Protein AF-A0A7S0SW58-F1 (afdb_monomer_lite)

InterPro domains:
  IPR002121 HRDC domain [PF00570] (165-227)
  IPR002121 HRDC domain [PS50967] (156-237)
  IPR010997 HRDC-like superfamily [SSF47819] (154-231)
  IPR035901 GIY-YIG endonuclease superfamily [G3DSA:3.40.1440.10] (1-78)
  IPR035901 GIY-YIG endonuclease superfamily [SSF82771] (3-49)
  IPR044876 HRDC domain superfamily [G3DSA:1.10.150.80] (159-234)

Secondary structure (DSSP, 8-state):
--TT-EEE---S-HHHHHHHHHHT-S-HHHHHH---S--------S--TTHHHHHHHHHHHHH-GGGEEETTB--SSPP-GGGHHHHHHHHHHHHT-S-HHHHHHHHHHHHHTTSTTS------------PPPTT---------HHHHHTTTT----S---HHHHHHHHHHHHHHHTT-S-GGGT--HHHHHHHHHH---SHHHHHTSTT--HHHHHHHHHHHHHHHHHHH-EEEPTTT--EEE--TT--S-HHHHHT-

Radius of gyration: 24.77 Å; chains: 1; bounding box: 54×48×77 Å

Foldseek 3Di:
DAPLAEEFEDDPDVVVQVVCLQVLVHQPSSNVRPDDPDDDDPDDDPDCPCVSVQVQLVVCLVSNVQRYATDLRRDPDGDDLVLLQLSLLLCCQRVVDDDSPVSSVSRNCSRVVVPVVDDDDDDDDDDDDDDADPVGDDDDDDDDPVVVVVPPDDPPDVADDLLRVLVVLLVVLCSNVSHSDSCVLPNVQQSVVCNVQVDQDLVSSCPTPPNDPVSSVRRVVVSNVSSQVNQDWAAQPPPRHTDRDDVVHSHDPVRVVVD

Organism: NCBI:txid96789

Sequence (259 aa):
LKQNKWYVGKTKRFNHRMDQHVDGDGAQWTIKYGPQLACTVVGEYMDATWEETKKTLELMLDKGINNVRGAEYCQLDDYTINDVKRMSYACIHHLKRDSRVNIENILRKSILKTDDNKISDNENNQRKKTCYNAYGNSMNTNINEEYIYNNCNMPKSPNLSLDQIIRQIRDSEALKEGYSNTYLIFPNQTLDEMISKTPTTTEEFSSLFGVGSQKLSKYGPVFLKAINKHFGNQTCDYCGTKIPKNPSRPLCLDCYKSK

pLDDT: mean 76.16, std 20.47, range [26.41, 96.25]

Structure (mmCIF, N/CA/C/O backbone):
data_AF-A0A7S0SW58-F1
#
_entry.id   AF-A0A7S0SW58-F1
#
loop_
_atom_site.group_PDB
_atom_site.id
_atom_site.type_symbol
_atom_site.label_atom_id
_atom_site.label_alt_id
_atom_site.label_comp_id
_atom_site.label_asym_id
_atom_site.label_entity_id
_atom_site.label_seq_id
_atom_site.pdbx_PDB_ins_code
_atom_site.Cartn_x
_atom_site.Cartn_y
_atom_site.Cartn_z
_atom_site.occupancy
_atom_site.B_iso_or_equiv
_atom_site.auth_seq_id
_atom_site.auth_comp_id
_atom_site.auth_asym_id
_atom_site.auth_atom_id
_atom_site.pdbx_PDB_model_num
ATOM 1 N N . LEU A 1 1 ? 15.682 -4.379 -19.358 1.00 88.25 1 LEU A N 1
ATOM 2 C CA . LEU A 1 1 ? 14.771 -5.281 -20.107 1.00 88.25 1 LEU A CA 1
ATOM 3 C C . LEU A 1 1 ? 14.545 -4.671 -21.480 1.00 88.25 1 LEU A C 1
ATOM 5 O O . LEU A 1 1 ? 14.934 -3.523 -21.691 1.00 88.25 1 LEU A O 1
ATOM 9 N N . LYS A 1 2 ? 13.918 -5.397 -22.409 1.00 88.62 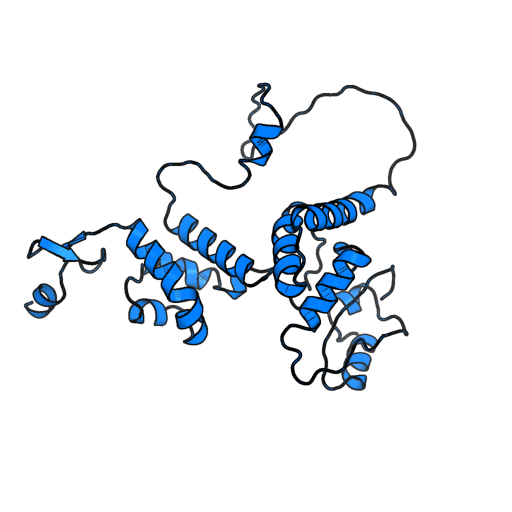2 LYS A N 1
ATOM 10 C CA . LYS A 1 2 ? 13.592 -4.824 -23.725 1.00 88.62 2 LYS A CA 1
ATOM 11 C C . LYS A 1 2 ? 12.587 -3.668 -23.574 1.00 88.62 2 LYS A C 1
ATOM 13 O O . LYS A 1 2 ? 12.009 -3.462 -22.508 1.00 88.62 2 LYS A O 1
ATOM 18 N N . GLN A 1 3 ? 12.383 -2.907 -24.651 1.00 89.19 3 GLN A N 1
ATOM 19 C CA . GLN A 1 3 ? 11.374 -1.833 -24.727 1.00 89.19 3 GLN A CA 1
ATOM 20 C C . GLN A 1 3 ? 11.540 -0.729 -23.662 1.00 89.19 3 GLN A C 1
ATOM 22 O O . GLN A 1 3 ? 10.556 -0.179 -23.172 1.00 89.19 3 GLN A O 1
ATOM 27 N N . ASN A 1 4 ? 12.786 -0.410 -23.286 1.00 90.44 4 ASN A N 1
ATOM 28 C CA . ASN A 1 4 ? 13.100 0.588 -22.255 1.00 90.44 4 ASN A CA 1
ATOM 29 C C . ASN A 1 4 ? 12.429 0.297 -20.892 1.00 90.44 4 ASN A C 1
ATOM 31 O O . ASN A 1 4 ? 12.074 1.210 -20.145 1.00 90.44 4 ASN A O 1
ATOM 35 N N . LYS A 1 5 ? 12.233 -0.988 -20.570 1.00 93.56 5 LYS A N 1
ATOM 36 C CA . LYS A 1 5 ? 11.691 -1.433 -19.284 1.00 93.56 5 LYS A CA 1
ATOM 37 C C . LYS A 1 5 ? 12.805 -1.852 -18.329 1.00 93.56 5 LYS A C 1
ATOM 39 O O . LYS A 1 5 ? 13.844 -2.385 -18.726 1.00 93.56 5 LYS A O 1
ATOM 44 N N . TRP A 1 6 ? 12.557 -1.662 -17.043 1.00 94.69 6 TRP A N 1
ATOM 45 C CA . TRP A 1 6 ? 13.514 -1.874 -15.968 1.00 94.69 6 TRP A CA 1
ATOM 46 C C . TRP A 1 6 ? 12.894 -2.729 -14.868 1.00 94.69 6 TRP A C 1
ATOM 48 O O . TRP A 1 6 ? 11.689 -2.666 -14.613 1.00 94.69 6 TRP A O 1
ATOM 58 N N . TYR A 1 7 ? 13.730 -3.536 -14.224 1.00 92.88 7 TYR A N 1
ATOM 59 C CA . TYR A 1 7 ? 13.353 -4.343 -13.073 1.00 92.88 7 TYR A CA 1
ATOM 60 C C . TYR A 1 7 ? 14.414 -4.199 -11.989 1.00 92.88 7 TYR A C 1
ATOM 62 O O . TYR A 1 7 ? 15.607 -4.255 -12.288 1.00 92.88 7 TYR A O 1
ATOM 70 N N . VAL A 1 8 ? 13.968 -4.012 -10.753 1.00 92.38 8 VAL A N 1
ATOM 71 C CA . VAL A 1 8 ? 14.817 -3.968 -9.564 1.00 92.38 8 VAL A CA 1
ATOM 72 C C . VAL A 1 8 ? 14.508 -5.201 -8.725 1.00 92.38 8 VAL A C 1
ATOM 74 O O . VAL A 1 8 ? 13.344 -5.516 -8.485 1.00 92.38 8 VAL A O 1
ATOM 77 N N . GLY A 1 9 ? 15.558 -5.904 -8.311 1.00 89.81 9 GLY A N 1
ATOM 78 C CA . GLY A 1 9 ? 15.463 -7.095 -7.480 1.00 89.81 9 GLY A CA 1
ATOM 79 C C . GLY A 1 9 ? 16.639 -7.183 -6.517 1.00 89.81 9 GLY A C 1
ATOM 80 O O . GLY A 1 9 ? 17.739 -6.733 -6.840 1.00 89.81 9 GLY A O 1
ATOM 81 N N . LYS A 1 10 ? 16.422 -7.795 -5.351 1.00 89.19 10 LYS A N 1
ATOM 82 C CA . LYS A 1 10 ? 17.495 -8.173 -4.418 1.00 89.19 10 LYS A CA 1
ATOM 83 C C . LYS A 1 10 ? 17.697 -9.685 -4.397 1.00 89.19 10 LYS A C 1
ATOM 85 O O . LYS A 1 10 ? 16.739 -10.451 -4.464 1.00 89.19 10 LYS A O 1
ATOM 90 N N . THR A 1 11 ? 18.944 -10.133 -4.282 1.00 86.62 11 THR A N 1
ATOM 91 C CA . THR A 1 11 ? 19.275 -11.561 -4.184 1.00 86.62 11 THR A CA 1
ATOM 92 C C . THR A 1 11 ? 20.568 -11.773 -3.404 1.00 86.62 11 THR A C 1
ATOM 94 O O . THR A 1 11 ? 21.476 -10.953 -3.470 1.00 86.62 11 THR A O 1
ATOM 97 N N . LYS A 1 12 ? 20.659 -12.901 -2.689 1.00 87.38 12 LYS A N 1
ATOM 98 C CA . LYS A 1 12 ? 21.913 -13.397 -2.089 1.00 87.38 12 LYS A CA 1
ATOM 99 C C . LYS A 1 12 ? 22.709 -14.293 -3.045 1.00 87.38 12 LYS A C 1
ATOM 101 O O . LYS A 1 12 ? 23.873 -14.573 -2.799 1.00 87.38 12 LYS A O 1
ATOM 106 N N . ARG A 1 13 ? 22.064 -14.794 -4.104 1.00 85.69 13 ARG A N 1
ATOM 107 C CA . ARG A 1 13 ? 22.643 -15.697 -5.109 1.00 85.69 13 ARG A CA 1
ATOM 108 C C . ARG A 1 13 ? 22.439 -15.073 -6.481 1.00 85.69 13 ARG A C 1
ATOM 110 O O . ARG A 1 13 ? 21.397 -15.270 -7.104 1.00 85.69 13 ARG A O 1
ATOM 117 N N . PHE A 1 14 ? 23.406 -14.263 -6.902 1.00 86.50 14 PHE A N 1
ATOM 118 C CA . PHE A 1 14 ? 23.299 -13.461 -8.118 1.00 86.50 14 PHE A CA 1
ATOM 119 C C . PHE A 1 14 ? 23.139 -14.322 -9.376 1.00 86.50 14 PHE A C 1
ATOM 121 O O . PHE A 1 14 ? 22.130 -14.181 -10.060 1.00 86.50 14 PHE A O 1
ATOM 128 N N . ASN A 1 15 ? 24.057 -15.267 -9.612 1.00 87.38 15 ASN A N 1
ATOM 129 C CA . ASN A 1 15 ? 24.050 -16.117 -10.812 1.00 87.38 15 ASN A CA 1
ATOM 130 C C . ASN A 1 15 ? 22.744 -16.905 -10.943 1.00 87.38 15 ASN A C 1
ATOM 132 O O . ASN A 1 15 ? 22.020 -16.717 -11.907 1.00 87.38 15 ASN A O 1
ATOM 136 N N . HIS A 1 16 ? 22.358 -17.644 -9.897 1.00 84.38 16 HIS A N 1
ATOM 137 C CA . HIS A 1 16 ? 21.099 -18.397 -9.882 1.00 84.38 16 HIS A CA 1
ATOM 138 C C . HIS A 1 16 ? 19.869 -17.513 -10.140 1.00 84.38 16 HIS A C 1
ATOM 140 O O . HIS A 1 16 ? 18.915 -17.930 -10.786 1.00 84.38 16 HIS A O 1
ATOM 146 N N . ARG A 1 17 ? 19.850 -16.280 -9.615 1.00 84.94 17 ARG A N 1
ATOM 147 C CA . ARG A 1 17 ? 18.745 -15.354 -9.888 1.00 84.94 17 ARG A CA 1
ATOM 148 C C . ARG A 1 17 ? 18.750 -14.889 -11.342 1.00 84.94 17 ARG A C 1
ATOM 150 O O . ARG A 1 17 ? 17.679 -14.672 -11.898 1.00 84.94 17 ARG A O 1
ATOM 157 N N . MET A 1 18 ? 19.926 -14.711 -11.936 1.00 86.38 18 MET A N 1
ATOM 158 C CA . MET A 1 18 ? 20.046 -14.346 -13.340 1.00 86.38 18 MET A CA 1
ATOM 159 C C . MET A 1 18 ? 19.598 -15.492 -14.250 1.00 86.38 18 MET A C 1
ATOM 161 O O . MET A 1 18 ? 18.818 -15.236 -15.162 1.00 86.38 18 MET A O 1
ATOM 165 N N . ASP A 1 19 ? 19.976 -16.733 -13.928 1.00 85.31 19 ASP A N 1
ATOM 166 C CA . ASP A 1 19 ? 19.540 -17.942 -14.640 1.00 85.31 19 ASP A CA 1
ATOM 167 C C . ASP A 1 19 ? 18.008 -18.039 -14.652 1.00 85.31 19 ASP A C 1
ATOM 169 O O . ASP A 1 19 ? 17.410 -18.106 -15.718 1.00 85.31 19 ASP A O 1
ATOM 173 N N . GLN A 1 20 ? 17.341 -17.842 -13.504 1.00 82.62 20 GLN A N 1
ATOM 174 C CA . GLN A 1 20 ? 15.868 -17.781 -13.442 1.00 82.62 20 GLN A CA 1
ATOM 175 C C . GLN A 1 20 ? 15.256 -16.755 -14.409 1.00 82.62 20 GLN A C 1
ATOM 177 O O . GLN A 1 20 ? 14.210 -16.998 -15.007 1.00 82.62 20 GLN A O 1
ATOM 182 N N . HIS A 1 21 ? 15.870 -15.577 -14.552 1.00 84.88 21 HIS A N 1
ATOM 183 C CA . HIS A 1 21 ? 15.371 -14.559 -15.476 1.00 84.88 21 HIS A CA 1
ATOM 184 C C . HIS A 1 21 ? 15.597 -14.938 -16.946 1.00 84.88 21 HIS A C 1
ATOM 186 O O . HIS A 1 21 ? 14.791 -14.535 -17.786 1.00 84.88 21 HIS A O 1
ATOM 192 N N . VAL A 1 22 ? 16.661 -15.687 -17.250 1.00 84.50 22 VAL A N 1
ATOM 193 C CA . VAL A 1 22 ? 16.981 -16.202 -18.592 1.00 84.50 22 VAL A CA 1
ATOM 194 C C . VAL A 1 22 ? 16.070 -17.370 -18.967 1.00 84.50 22 VAL A C 1
ATOM 196 O O . VAL A 1 22 ? 15.527 -17.370 -20.071 1.00 84.50 22 VAL A O 1
ATOM 199 N N . ASP A 1 23 ? 15.837 -18.291 -18.035 1.00 84.19 23 ASP A N 1
ATOM 200 C CA . ASP A 1 23 ? 15.065 -19.523 -18.236 1.00 84.19 23 ASP A CA 1
ATOM 201 C C . ASP A 1 23 ? 13.546 -19.284 -18.291 1.00 84.19 23 ASP A C 1
ATOM 203 O O . ASP A 1 23 ? 12.783 -20.170 -18.666 1.00 84.19 23 ASP A O 1
ATOM 207 N N . GLY A 1 24 ? 13.089 -18.071 -17.959 1.00 81.81 24 GLY A N 1
ATOM 208 C CA . GLY A 1 24 ? 11.671 -17.704 -17.983 1.00 81.81 24 GLY A CA 1
ATOM 209 C C . GLY A 1 24 ? 10.928 -17.934 -16.663 1.00 81.81 24 GLY A C 1
ATOM 210 O O . GLY A 1 24 ? 9.731 -17.672 -16.601 1.00 81.81 24 GLY A O 1
ATOM 211 N N . ASP A 1 25 ? 11.636 -18.301 -15.594 1.00 78.62 25 ASP A N 1
ATOM 212 C CA . ASP A 1 25 ? 11.107 -18.499 -14.232 1.00 78.62 25 ASP A CA 1
ATOM 213 C C . ASP A 1 25 ? 11.305 -17.265 -13.324 1.00 78.62 25 ASP A C 1
ATOM 215 O O . ASP A 1 25 ? 11.250 -17.317 -12.090 1.00 78.62 25 ASP A O 1
ATOM 219 N N . GLY A 1 26 ? 11.583 -16.118 -13.941 1.00 84.19 26 GLY A N 1
ATOM 220 C CA . GLY A 1 26 ? 11.823 -14.850 -13.268 1.00 84.19 26 GLY A CA 1
ATOM 221 C C . GLY A 1 26 ? 10.553 -14.157 -12.763 1.00 84.19 26 GLY A C 1
ATOM 222 O O . GLY A 1 26 ? 9.444 -14.685 -12.740 1.00 84.19 26 GLY A O 1
ATOM 223 N N . ALA A 1 27 ? 10.696 -12.888 -12.374 1.00 86.06 27 ALA A N 1
ATOM 224 C CA . ALA A 1 27 ? 9.533 -12.055 -12.076 1.00 86.06 27 ALA A CA 1
ATOM 225 C C . ALA A 1 27 ? 8.665 -11.868 -13.333 1.00 86.06 27 ALA A C 1
ATOM 227 O O . ALA A 1 27 ? 9.195 -11.680 -14.430 1.00 86.06 27 ALA A O 1
ATOM 228 N N . GLN A 1 28 ? 7.342 -11.807 -13.173 1.00 88.19 28 GLN A N 1
ATOM 229 C CA . GLN A 1 28 ? 6.395 -11.666 -14.291 1.00 88.19 28 GLN A CA 1
ATOM 230 C C . GLN A 1 28 ? 6.729 -10.484 -15.221 1.00 88.19 28 GLN A C 1
ATOM 232 O O . GLN A 1 28 ? 6.641 -10.598 -16.439 1.00 88.19 28 GLN A O 1
ATOM 237 N N . TRP A 1 29 ? 7.214 -9.368 -14.665 1.00 91.62 29 TRP A N 1
ATOM 238 C CA . TRP A 1 29 ? 7.679 -8.218 -15.451 1.00 91.62 29 TRP A CA 1
ATOM 239 C C . TRP A 1 29 ? 8.891 -8.540 -16.341 1.0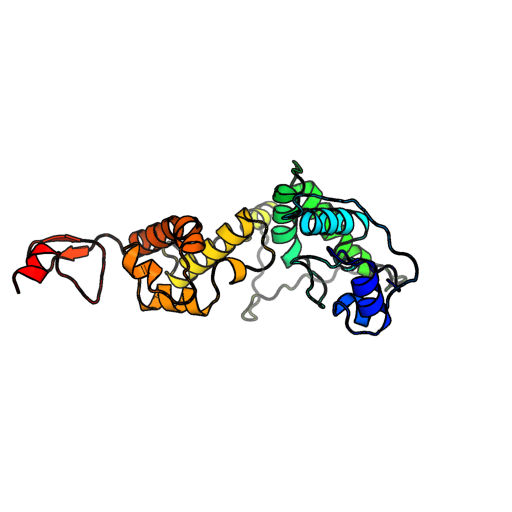0 91.62 29 TRP A C 1
ATOM 241 O O . TRP A 1 29 ? 8.962 -8.104 -17.488 1.00 91.62 29 TRP A O 1
ATOM 251 N N . THR A 1 30 ? 9.838 -9.331 -15.828 1.00 88.38 30 THR A N 1
ATOM 252 C CA . THR A 1 30 ? 11.020 -9.770 -16.586 1.00 88.38 30 THR A CA 1
ATOM 253 C C . THR A 1 30 ? 10.675 -10.792 -17.659 1.00 88.38 30 THR A C 1
ATOM 255 O O . THR A 1 30 ? 11.259 -10.731 -18.734 1.00 88.38 30 THR A O 1
ATOM 258 N N . ILE A 1 31 ? 9.681 -11.650 -17.412 1.00 87.69 31 ILE A N 1
ATOM 259 C CA . ILE A 1 31 ? 9.140 -12.580 -18.410 1.00 87.69 31 ILE A CA 1
ATOM 260 C C . ILE A 1 31 ? 8.463 -11.785 -19.536 1.00 87.69 31 ILE A C 1
ATOM 262 O O . ILE A 1 31 ? 8.794 -11.963 -20.705 1.00 87.69 31 ILE A O 1
ATOM 266 N N . LYS A 1 32 ? 7.586 -10.831 -19.185 1.00 89.94 32 LYS A N 1
ATOM 267 C CA . LYS A 1 32 ? 6.825 -10.009 -20.144 1.00 89.94 32 LYS A CA 1
ATOM 268 C C . LYS A 1 32 ? 7.716 -9.228 -21.114 1.00 89.94 32 LYS A C 1
ATOM 270 O O . LYS A 1 32 ? 7.422 -9.186 -22.305 1.00 89.94 32 LYS A O 1
ATOM 275 N N . TYR A 1 33 ? 8.779 -8.592 -20.621 1.00 90.19 33 TYR A N 1
ATOM 276 C CA . TYR A 1 33 ? 9.639 -7.731 -21.450 1.00 90.19 33 TYR A CA 1
ATOM 277 C C . TYR A 1 33 ? 10.984 -8.361 -21.825 1.00 90.19 33 TYR A C 1
ATOM 279 O O . TYR A 1 33 ? 11.759 -7.745 -22.553 1.00 90.19 33 TYR A O 1
ATOM 287 N N . GLY A 1 34 ? 11.258 -9.581 -21.364 1.00 85.06 34 GLY A N 1
ATOM 288 C CA . GLY A 1 34 ? 12.489 -10.326 -21.607 1.00 85.06 34 GLY A CA 1
ATOM 289 C C . GLY A 1 34 ? 13.737 -9.720 -20.939 1.00 85.06 34 GLY A C 1
ATOM 290 O O . GLY A 1 34 ? 13.922 -8.492 -20.931 1.00 85.06 34 GLY A O 1
ATOM 291 N N . PRO A 1 35 ? 14.652 -10.554 -20.410 1.00 80.56 35 PRO A N 1
ATOM 292 C CA . PRO A 1 35 ? 15.942 -10.072 -19.938 1.00 80.56 35 PRO A CA 1
ATOM 293 C C . PRO A 1 35 ? 16.736 -9.461 -21.100 1.00 80.56 35 PRO A C 1
ATOM 295 O O . PRO A 1 35 ? 16.656 -9.896 -22.250 1.00 80.56 35 PRO A O 1
ATOM 298 N N . GLN A 1 36 ? 17.503 -8.418 -20.795 1.00 77.00 36 GLN A N 1
ATOM 299 C CA . GLN A 1 36 ? 18.556 -7.918 -21.673 1.00 77.00 36 GLN A CA 1
ATOM 300 C C . GLN A 1 36 ? 19.879 -8.293 -21.009 1.00 77.00 36 GLN A C 1
ATOM 302 O O . GLN A 1 36 ? 19.972 -8.210 -19.788 1.00 77.00 36 GLN A O 1
ATOM 307 N N . LEU A 1 37 ? 20.882 -8.690 -21.797 1.00 60.47 37 LEU A N 1
ATOM 308 C CA . LEU A 1 37 ? 22.174 -9.217 -21.322 1.00 60.47 37 LEU A CA 1
ATOM 309 C C . LEU A 1 37 ? 22.935 -8.290 -20.349 1.00 60.47 37 LEU A C 1
ATOM 311 O O . LEU A 1 37 ? 23.883 -8.725 -19.706 1.00 60.47 37 LEU A O 1
ATOM 315 N N . ALA A 1 38 ? 22.524 -7.026 -20.216 1.00 68.25 38 ALA A N 1
ATOM 316 C CA . ALA A 1 38 ? 23.092 -6.076 -19.272 1.00 68.25 38 ALA A CA 1
ATOM 317 C C . ALA A 1 38 ? 22.248 -5.990 -17.989 1.00 68.25 38 ALA A C 1
ATOM 319 O O . ALA A 1 38 ? 21.096 -5.547 -18.006 1.00 68.25 38 ALA A O 1
ATOM 320 N N . CYS A 1 39 ? 22.863 -6.357 -16.868 1.00 77.38 39 CYS A N 1
ATOM 321 C CA . CYS A 1 39 ? 22.387 -6.080 -15.519 1.00 77.38 39 CYS A CA 1
ATOM 322 C C . CYS A 1 39 ? 23.459 -5.279 -14.767 1.00 77.38 39 CYS A C 1
ATOM 324 O O . CYS A 1 39 ? 24.654 -5.436 -15.013 1.00 77.38 39 CYS A O 1
ATOM 326 N N . THR A 1 40 ? 23.038 -4.395 -13.866 1.00 82.31 40 THR A N 1
ATOM 327 C CA . THR A 1 40 ? 23.951 -3.567 -13.070 1.00 82.31 40 THR A CA 1
ATOM 328 C C . THR A 1 40 ? 23.766 -3.912 -11.604 1.00 82.31 40 THR A C 1
ATOM 330 O O . THR A 1 40 ? 22.657 -3.808 -11.080 1.00 82.31 40 THR A O 1
ATOM 333 N N . VAL A 1 41 ? 24.848 -4.314 -10.937 1.00 83.56 41 VAL A N 1
ATOM 334 C CA . VAL A 1 41 ? 24.864 -4.446 -9.478 1.00 83.56 41 VAL A CA 1
ATOM 335 C C . VAL A 1 41 ? 24.960 -3.040 -8.895 1.00 83.56 41 VAL A C 1
ATOM 337 O O . VAL A 1 41 ? 25.940 -2.335 -9.115 1.00 83.56 41 VAL A O 1
ATOM 340 N N . VAL A 1 42 ? 23.902 -2.611 -8.206 1.00 81.75 42 VAL A N 1
ATOM 341 C CA . VAL A 1 42 ? 23.770 -1.233 -7.697 1.00 81.75 42 VAL A CA 1
ATOM 342 C C . VAL A 1 42 ? 24.419 -1.061 -6.314 1.00 81.75 42 VAL A C 1
ATOM 344 O O . VAL A 1 42 ? 24.727 0.061 -5.920 1.00 81.75 42 VAL A O 1
ATOM 347 N N . GLY A 1 43 ? 24.660 -2.156 -5.586 1.00 80.88 43 GLY A N 1
ATOM 348 C CA . GLY A 1 43 ? 25.360 -2.152 -4.303 1.00 80.88 43 GLY A CA 1
ATOM 349 C C . GLY A 1 43 ? 25.267 -3.492 -3.573 1.00 80.88 43 GLY A C 1
ATOM 350 O O . GLY A 1 43 ? 24.418 -4.327 -3.895 1.00 80.88 43 GLY A O 1
ATOM 351 N N . GLU A 1 44 ? 26.129 -3.671 -2.575 1.00 82.50 44 GLU A N 1
ATOM 352 C CA . GLU A 1 44 ? 26.085 -4.776 -1.616 1.00 82.50 44 GLU A CA 1
ATOM 353 C C . GLU A 1 44 ? 25.756 -4.222 -0.231 1.00 82.50 44 GLU A C 1
ATOM 355 O O . GLU A 1 44 ? 26.314 -3.211 0.196 1.00 82.50 44 GLU A O 1
ATOM 360 N N . TYR A 1 45 ? 24.826 -4.870 0.465 1.00 80.56 45 TYR A N 1
ATOM 361 C CA . TYR A 1 45 ? 24.260 -4.352 1.705 1.00 80.56 45 TYR A CA 1
ATOM 362 C C . TYR A 1 45 ? 24.192 -5.459 2.753 1.00 80.56 45 TYR A C 1
ATOM 364 O O . TYR A 1 45 ? 23.674 -6.543 2.480 1.00 80.56 45 TYR A O 1
ATOM 372 N N . MET A 1 46 ? 24.675 -5.172 3.965 1.00 74.00 46 MET A N 1
ATOM 373 C CA . MET A 1 46 ? 24.519 -6.078 5.109 1.00 74.00 46 MET A CA 1
ATOM 374 C C . MET A 1 46 ? 23.068 -6.102 5.614 1.00 74.00 46 MET A C 1
ATOM 376 O O . MET A 1 46 ? 22.543 -7.174 5.910 1.00 74.00 46 MET A O 1
ATOM 380 N N . ASP A 1 47 ? 22.408 -4.938 5.644 1.00 76.00 47 ASP A N 1
ATOM 381 C CA . ASP A 1 47 ? 20.966 -4.786 5.855 1.00 76.00 47 ASP A CA 1
ATOM 382 C C . ASP A 1 47 ? 20.344 -4.127 4.618 1.00 76.00 47 ASP A C 1
ATOM 384 O O . ASP A 1 47 ? 20.621 -2.973 4.298 1.00 76.00 47 ASP A O 1
ATOM 388 N N . ALA A 1 48 ? 19.517 -4.891 3.905 1.00 75.94 48 ALA A N 1
ATOM 389 C CA . ALA A 1 48 ? 18.871 -4.485 2.661 1.00 75.94 48 ALA A CA 1
ATOM 390 C C . ALA A 1 48 ? 17.347 -4.355 2.817 1.00 75.94 48 ALA A C 1
ATOM 392 O O . ALA A 1 48 ? 16.614 -4.547 1.839 1.00 75.94 48 ALA A O 1
ATOM 393 N N . THR A 1 49 ? 16.851 -4.105 4.039 1.00 73.25 49 THR A N 1
ATOM 394 C CA . THR A 1 49 ? 15.408 -4.144 4.337 1.00 73.25 49 THR A CA 1
ATOM 395 C C . THR A 1 49 ? 14.606 -3.269 3.367 1.00 73.25 49 THR A C 1
ATOM 397 O O . THR A 1 49 ? 13.652 -3.765 2.768 1.00 73.25 49 THR A O 1
ATOM 400 N N . TRP A 1 50 ? 15.058 -2.033 3.116 1.00 78.75 50 TRP A N 1
ATOM 401 C CA . TRP A 1 50 ? 14.375 -1.062 2.245 1.00 78.75 50 TRP A CA 1
ATOM 402 C C . TRP A 1 50 ? 15.150 -0.661 0.986 1.00 78.75 50 TRP A C 1
ATOM 404 O O . TRP A 1 50 ? 14.672 0.168 0.213 1.00 78.75 50 TRP A O 1
ATOM 414 N N . GLU A 1 51 ? 16.332 -1.229 0.752 1.00 86.88 51 GLU A N 1
ATOM 415 C CA . GLU A 1 51 ? 17.200 -0.795 -0.352 1.00 86.88 51 GLU A CA 1
ATOM 416 C C . GLU A 1 51 ? 16.586 -1.096 -1.725 1.00 86.88 51 GLU A C 1
ATOM 418 O O . GLU A 1 51 ? 16.628 -0.259 -2.624 1.00 86.88 51 GLU A O 1
ATOM 423 N N . GLU A 1 52 ? 15.917 -2.241 -1.877 1.00 88.56 52 GLU A N 1
ATOM 424 C CA . GLU A 1 52 ? 15.203 -2.582 -3.115 1.00 88.56 52 GLU A CA 1
ATOM 425 C C . GLU A 1 52 ? 14.051 -1.604 -3.401 1.00 88.56 52 GLU A C 1
ATOM 427 O O . GLU A 1 52 ? 13.927 -1.099 -4.519 1.00 88.56 52 GLU A O 1
ATOM 432 N N . THR A 1 53 ? 13.247 -1.280 -2.382 1.00 87.62 53 THR A N 1
ATOM 433 C CA . THR A 1 53 ? 12.162 -0.287 -2.445 1.00 87.62 53 THR A CA 1
ATOM 434 C C . THR A 1 53 ? 12.708 1.086 -2.836 1.00 87.62 53 THR A C 1
ATOM 436 O O . THR A 1 53 ? 12.232 1.698 -3.793 1.00 87.62 53 THR A O 1
ATOM 439 N N . LYS A 1 54 ? 13.770 1.545 -2.162 1.00 90.88 54 LYS A N 1
ATOM 440 C CA . LYS A 1 54 ? 14.431 2.827 -2.432 1.00 90.88 54 LYS A CA 1
ATOM 441 C C . LYS A 1 54 ? 14.923 2.910 -3.878 1.00 90.88 54 LYS A C 1
ATOM 443 O O . LYS A 1 54 ? 14.601 3.866 -4.581 1.00 90.88 54 LYS A O 1
ATOM 448 N N . LYS A 1 55 ? 15.641 1.887 -4.352 1.00 92.94 55 LYS A N 1
ATOM 449 C CA . LYS A 1 55 ? 16.149 1.831 -5.731 1.00 92.94 55 LYS A CA 1
ATOM 450 C C . LYS A 1 55 ? 15.046 1.749 -6.773 1.00 92.94 55 LYS A C 1
ATOM 452 O O . LYS A 1 55 ? 15.161 2.378 -7.822 1.00 92.94 55 LYS A O 1
ATOM 457 N N . THR A 1 56 ? 13.959 1.047 -6.471 1.00 93.06 56 THR A N 1
ATOM 458 C CA . THR A 1 56 ? 12.782 1.007 -7.346 1.00 93.06 56 THR A CA 1
ATOM 459 C C . THR A 1 56 ? 12.180 2.401 -7.511 1.00 93.06 56 THR A C 1
ATOM 461 O O . THR A 1 56 ? 11.975 2.846 -8.639 1.00 93.06 56 THR A O 1
ATOM 464 N N . LEU A 1 57 ? 11.961 3.122 -6.408 1.00 93.06 57 LEU A N 1
ATOM 465 C CA . LEU A 1 57 ? 11.385 4.469 -6.425 1.00 93.06 57 LEU A CA 1
ATOM 466 C C . LEU A 1 57 ? 12.313 5.498 -7.091 1.00 93.06 57 LEU A C 1
ATOM 468 O O . LEU A 1 57 ? 11.847 6.305 -7.894 1.00 93.06 57 LEU A O 1
ATOM 472 N N . GLU A 1 58 ? 13.623 5.454 -6.819 1.00 94.06 58 GLU A N 1
ATOM 473 C CA . GLU A 1 58 ? 14.620 6.294 -7.505 1.00 94.06 58 GLU A CA 1
ATOM 474 C C . GLU A 1 58 ? 14.549 6.100 -9.023 1.00 94.06 58 GLU A C 1
ATOM 476 O O . GLU A 1 58 ? 14.455 7.072 -9.776 1.00 94.06 58 GLU A O 1
ATOM 481 N N . LEU A 1 59 ? 14.526 4.842 -9.470 1.00 94.69 59 LEU A N 1
ATOM 482 C CA . LEU A 1 59 ? 14.496 4.514 -10.887 1.00 94.69 59 LEU A CA 1
ATOM 483 C C . LEU A 1 59 ? 13.146 4.860 -11.534 1.00 94.69 59 LEU A C 1
ATOM 485 O O . LEU A 1 59 ? 13.127 5.283 -12.686 1.00 94.69 59 LEU A O 1
ATOM 489 N N . MET A 1 60 ? 12.025 4.750 -10.811 1.00 95.31 60 MET A N 1
ATOM 490 C CA . MET A 1 60 ? 10.707 5.206 -11.280 1.00 95.31 60 MET A CA 1
ATOM 491 C C . MET A 1 60 ? 10.663 6.714 -11.528 1.00 95.31 60 MET A C 1
ATOM 493 O O . MET A 1 60 ? 10.068 7.151 -12.513 1.00 95.31 60 MET A O 1
ATOM 497 N N . LEU A 1 61 ? 11.289 7.511 -10.658 1.00 94.00 61 LEU A N 1
ATOM 498 C CA . LEU A 1 61 ? 11.358 8.964 -10.836 1.00 94.00 61 LEU A CA 1
ATOM 499 C C . LEU A 1 61 ? 12.225 9.361 -12.037 1.00 94.00 61 LEU A C 1
ATOM 501 O O . LEU A 1 61 ? 11.935 10.371 -12.673 1.00 94.00 61 LEU A O 1
ATOM 505 N N . ASP A 1 62 ? 13.256 8.573 -12.347 1.00 93.56 62 ASP A N 1
ATOM 506 C CA . ASP A 1 62 ? 14.182 8.827 -13.456 1.00 93.56 62 ASP A CA 1
ATOM 507 C C . ASP A 1 62 ? 13.658 8.311 -14.810 1.00 93.56 62 ASP A C 1
ATOM 509 O O . ASP A 1 62 ? 13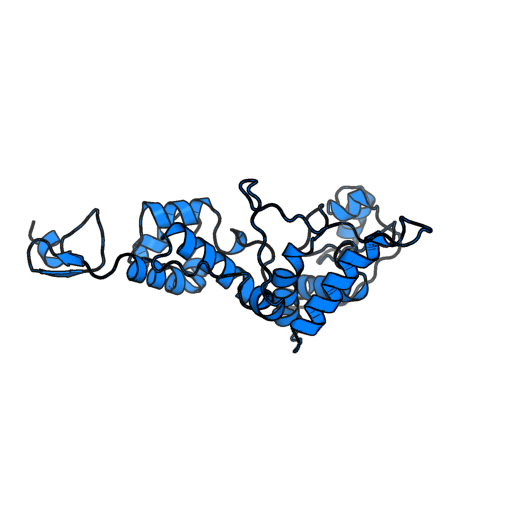.641 9.032 -15.805 1.00 93.56 62 ASP A O 1
ATOM 513 N N . LYS A 1 63 ? 13.198 7.055 -14.861 1.00 94.31 63 LYS A N 1
ATOM 514 C CA . LYS A 1 63 ? 12.797 6.363 -16.102 1.00 94.31 63 LYS A CA 1
ATOM 515 C C . LYS A 1 63 ? 11.299 6.424 -16.390 1.00 94.31 63 LYS A C 1
ATOM 517 O O . LYS A 1 63 ? 10.867 6.007 -17.466 1.00 94.31 63 LYS A O 1
ATOM 522 N N . GLY A 1 64 ? 10.510 6.938 -15.452 1.00 95.19 64 GLY A N 1
ATOM 523 C CA . GLY A 1 64 ? 9.054 6.967 -15.510 1.00 95.19 64 GLY A CA 1
ATOM 524 C C . GLY A 1 64 ? 8.417 5.759 -14.824 1.00 95.19 64 GLY A C 1
ATOM 525 O O . GLY A 1 64 ? 8.869 4.618 -14.952 1.00 95.19 64 GLY A O 1
ATOM 526 N N . ILE A 1 65 ? 7.319 6.014 -14.114 1.00 94.38 65 ILE A N 1
ATOM 527 C CA . ILE A 1 65 ? 6.672 5.046 -13.218 1.00 94.38 65 ILE A CA 1
ATOM 528 C C . ILE A 1 65 ? 6.205 3.761 -13.929 1.00 94.38 65 ILE A C 1
ATOM 530 O O . ILE A 1 65 ? 6.321 2.664 -13.386 1.00 94.38 65 ILE A O 1
ATOM 534 N N . ASN A 1 66 ? 5.762 3.855 -15.186 1.00 95.56 66 ASN A N 1
ATOM 535 C CA . ASN A 1 66 ? 5.280 2.709 -15.974 1.00 95.56 66 ASN A CA 1
ATOM 536 C C . ASN A 1 66 ? 6.390 1.922 -16.685 1.00 95.56 66 ASN A C 1
ATOM 538 O O . ASN A 1 66 ? 6.132 0.913 -17.348 1.00 95.56 66 ASN A O 1
ATOM 542 N N . ASN A 1 67 ? 7.645 2.340 -16.523 1.00 95.44 67 ASN A N 1
ATOM 543 C CA . ASN A 1 67 ? 8.794 1.661 -17.114 1.00 95.44 67 ASN A CA 1
ATOM 544 C C . ASN A 1 67 ? 9.558 0.789 -16.121 1.00 95.44 67 ASN A C 1
ATOM 546 O O . ASN A 1 67 ? 10.424 0.028 -16.543 1.00 95.44 67 ASN A O 1
ATOM 550 N N . VAL A 1 68 ? 9.238 0.849 -14.829 1.00 95.62 68 VAL A N 1
ATOM 551 C CA . VAL A 1 68 ? 10.015 0.198 -13.768 1.00 95.62 68 VAL A CA 1
ATOM 552 C C . VAL A 1 68 ? 9.111 -0.659 -12.890 1.00 95.62 68 VAL A C 1
ATOM 554 O O . VAL A 1 68 ? 8.002 -0.243 -12.563 1.00 95.62 68 VAL A O 1
ATOM 557 N N . ARG A 1 69 ? 9.581 -1.836 -12.470 1.00 93.94 69 ARG A N 1
ATOM 558 C CA . ARG A 1 69 ? 8.955 -2.646 -11.409 1.00 93.94 69 ARG A CA 1
ATOM 559 C C . ARG A 1 69 ? 10.011 -3.205 -10.457 1.00 93.94 69 ARG A C 1
ATOM 561 O O . ARG A 1 69 ? 11.155 -3.398 -10.859 1.00 93.94 69 ARG A O 1
ATOM 568 N N . GLY A 1 70 ? 9.625 -3.491 -9.222 1.00 90.38 70 GLY A N 1
ATOM 569 C CA . GLY A 1 70 ? 10.510 -4.031 -8.183 1.00 90.38 70 GLY A CA 1
ATOM 570 C C . GLY A 1 70 ? 9.859 -3.954 -6.807 1.00 90.38 70 GLY A C 1
ATOM 571 O O . GLY A 1 70 ? 8.864 -3.244 -6.659 1.00 90.38 70 GLY A O 1
ATOM 572 N N . ALA A 1 71 ? 10.385 -4.688 -5.823 1.00 88.94 71 ALA A N 1
ATOM 573 C CA . ALA A 1 71 ? 9.846 -4.719 -4.458 1.00 88.94 71 ALA A CA 1
ATOM 574 C C . ALA A 1 71 ? 8.299 -4.868 -4.420 1.00 88.94 71 ALA A C 1
ATOM 576 O O . ALA A 1 71 ? 7.741 -5.751 -5.076 1.00 88.94 71 ALA A O 1
ATOM 577 N N . GLU A 1 72 ? 7.592 -4.000 -3.689 1.00 84.50 72 GLU A N 1
ATOM 578 C CA . GLU A 1 72 ? 6.124 -3.955 -3.595 1.00 84.50 72 GLU A CA 1
ATOM 579 C C . GLU A 1 72 ? 5.413 -3.312 -4.808 1.00 84.50 72 GLU A C 1
ATOM 581 O O . GLU A 1 72 ? 4.183 -3.213 -4.842 1.00 84.50 72 GLU A O 1
ATOM 586 N N . TYR A 1 73 ? 6.165 -2.875 -5.819 1.00 90.31 73 TYR A N 1
ATOM 587 C CA . TYR A 1 73 ? 5.682 -2.216 -7.035 1.00 90.31 73 TYR A CA 1
ATOM 588 C C . TYR A 1 73 ? 5.816 -3.150 -8.239 1.00 90.31 73 TYR A C 1
ATOM 590 O O . TYR A 1 73 ? 6.510 -2.854 -9.213 1.00 90.31 73 TYR A O 1
ATOM 598 N N . CYS A 1 74 ? 5.202 -4.330 -8.147 1.00 85.00 74 CYS A N 1
ATOM 599 C CA . CYS A 1 74 ? 5.346 -5.416 -9.121 1.00 85.00 74 CYS A CA 1
ATOM 600 C C . CYS A 1 74 ? 4.068 -5.725 -9.923 1.00 85.00 74 CYS A C 1
ATOM 602 O O . CYS A 1 74 ? 4.044 -6.705 -10.668 1.00 85.00 74 CYS A O 1
ATOM 604 N N . GLN A 1 75 ? 3.029 -4.888 -9.806 1.00 84.75 75 GLN A N 1
ATOM 605 C CA . GLN A 1 75 ? 1.788 -5.029 -10.578 1.00 84.75 75 GLN A CA 1
ATOM 606 C C . GLN A 1 75 ? 2.059 -4.985 -12.092 1.00 84.75 75 GLN A C 1
ATOM 608 O O . GLN A 1 75 ? 2.930 -4.245 -12.550 1.00 84.75 75 GLN A O 1
ATOM 613 N N . LEU A 1 76 ? 1.327 -5.776 -12.879 1.00 84.31 76 LEU A N 1
ATOM 614 C CA . LEU A 1 76 ? 1.529 -5.836 -14.333 1.00 84.31 76 LEU A CA 1
ATOM 615 C C . LEU A 1 76 ? 0.861 -4.684 -15.086 1.00 84.31 76 LEU A C 1
ATOM 617 O O . LEU A 1 76 ? 1.334 -4.327 -16.169 1.00 84.31 76 LEU A O 1
ATOM 621 N N . ASP A 1 77 ? -0.191 -4.119 -14.501 1.00 87.75 77 ASP A N 1
ATOM 622 C CA . ASP A 1 77 ? -0.908 -2.973 -15.042 1.00 87.75 77 ASP A CA 1
ATOM 623 C C . ASP A 1 77 ? -0.122 -1.679 -14.841 1.00 87.75 77 ASP A C 1
ATOM 625 O O . ASP A 1 77 ? 0.739 -1.556 -13.955 1.00 87.75 77 ASP A O 1
ATOM 629 N N . ASP A 1 78 ? -0.417 -0.702 -15.689 1.00 91.81 78 ASP A N 1
ATOM 630 C CA . ASP A 1 78 ? 0.171 0.622 -15.596 1.00 91.81 78 ASP A CA 1
ATOM 631 C C . ASP A 1 78 ? -0.422 1.412 -14.427 1.00 91.81 78 ASP A C 1
ATOM 633 O O . ASP A 1 78 ? -1.612 1.352 -14.119 1.00 91.81 78 ASP A O 1
ATOM 637 N N . TYR A 1 79 ? 0.445 2.169 -13.763 1.00 90.31 79 TYR A N 1
ATOM 638 C CA . TYR A 1 79 ? 0.051 3.166 -12.788 1.00 90.31 79 TYR A CA 1
ATOM 639 C C . TYR A 1 79 ? -0.649 4.321 -13.495 1.00 90.31 79 TYR A C 1
ATOM 641 O O . TYR A 1 79 ? -0.211 4.823 -14.535 1.00 90.31 79 TYR A O 1
ATOM 649 N N . THR A 1 80 ? -1.730 4.762 -12.874 1.00 91.38 80 THR A N 1
ATOM 650 C CA . THR A 1 80 ? -2.611 5.822 -13.341 1.00 91.38 80 THR A CA 1
ATOM 651 C C . THR A 1 80 ? -2.422 7.085 -12.508 1.00 91.38 80 THR A C 1
ATOM 653 O O . THR A 1 80 ? -1.737 7.109 -11.483 1.00 91.38 80 THR A O 1
ATOM 656 N N . ILE A 1 81 ? -3.087 8.168 -12.909 1.00 85.69 81 ILE A N 1
ATOM 657 C CA . ILE A 1 81 ? -3.080 9.431 -12.158 1.00 85.69 81 ILE A CA 1
ATOM 658 C C . ILE A 1 81 ? -3.574 9.243 -10.712 1.00 85.69 81 ILE A C 1
ATOM 660 O O . ILE A 1 81 ? -3.116 9.949 -9.811 1.00 85.69 81 ILE A O 1
ATOM 664 N N . ASN A 1 82 ? -4.454 8.267 -10.472 1.00 83.06 82 ASN A N 1
ATOM 665 C CA . ASN A 1 82 ? -4.968 7.959 -9.136 1.00 83.06 82 ASN A CA 1
ATOM 666 C C . ASN A 1 82 ? -3.872 7.421 -8.203 1.00 83.06 82 ASN A C 1
ATOM 668 O O . ASN A 1 82 ? -3.944 7.593 -6.987 1.00 83.06 82 ASN A O 1
ATOM 672 N N . ASP A 1 83 ? -2.812 6.844 -8.768 1.00 85.56 83 ASP A N 1
ATOM 673 C CA . ASP A 1 83 ? -1.698 6.273 -8.019 1.00 85.56 83 ASP A CA 1
ATOM 674 C C . ASP A 1 83 ? -0.646 7.312 -7.619 1.00 85.56 83 ASP A C 1
ATOM 676 O O . ASP A 1 83 ? 0.136 7.090 -6.697 1.00 85.56 83 ASP A O 1
ATOM 680 N N . VAL A 1 84 ? -0.639 8.479 -8.265 1.00 87.19 84 VAL A N 1
ATOM 681 C CA . VAL A 1 84 ? 0.373 9.527 -8.059 1.00 87.19 84 VAL A CA 1
ATOM 682 C C . VAL A 1 84 ? 0.501 9.908 -6.592 1.00 87.19 84 VAL A C 1
ATOM 684 O O . VAL A 1 84 ? 1.612 10.053 -6.086 1.00 87.19 84 VAL A O 1
ATOM 687 N N . LYS A 1 85 ? -0.635 10.077 -5.907 1.00 81.88 85 LYS A N 1
ATOM 688 C CA . LYS A 1 85 ? -0.640 10.515 -4.514 1.00 81.88 85 LYS A CA 1
ATOM 689 C C . LYS A 1 85 ? 0.007 9.458 -3.628 1.00 81.88 85 LYS A C 1
ATOM 691 O O . LYS A 1 85 ? 0.971 9.772 -2.948 1.00 81.88 85 LYS A O 1
ATOM 696 N N . ARG A 1 86 ? -0.449 8.199 -3.675 1.00 83.50 86 ARG A N 1
ATOM 697 C CA . ARG A 1 86 ? 0.174 7.118 -2.881 1.00 83.50 86 ARG A CA 1
ATOM 698 C C . ARG A 1 86 ? 1.669 6.987 -3.189 1.00 83.50 86 ARG A C 1
ATOM 700 O O . ARG A 1 86 ? 2.473 6.805 -2.280 1.00 83.50 86 ARG A O 1
ATOM 707 N N . MET A 1 87 ? 2.043 7.175 -4.453 1.00 86.25 87 MET A N 1
ATOM 708 C CA . MET A 1 87 ? 3.426 7.049 -4.889 1.00 86.25 87 MET A CA 1
ATOM 709 C C . MET A 1 87 ? 4.318 8.192 -4.410 1.00 86.25 87 MET A C 1
ATOM 711 O O . MET A 1 87 ? 5.472 7.960 -4.054 1.00 86.25 87 MET A O 1
ATOM 715 N N . SER A 1 88 ? 3.791 9.414 -4.326 1.00 87.12 88 SER A N 1
ATOM 716 C CA . SER A 1 88 ? 4.543 10.554 -3.804 1.00 87.12 88 SER A CA 1
ATOM 717 C C . SER A 1 88 ? 4.868 10.402 -2.319 1.00 87.12 88 SER A C 1
ATOM 719 O O . SER A 1 88 ? 5.981 10.733 -1.908 1.00 87.12 88 SER A O 1
ATOM 721 N N . TYR A 1 89 ? 3.950 9.834 -1.533 1.00 80.50 89 TYR A N 1
ATOM 722 C CA . TYR A 1 89 ? 4.191 9.530 -0.121 1.00 80.50 89 TYR A CA 1
ATOM 723 C C . TYR A 1 89 ? 5.290 8.483 0.067 1.00 80.50 89 TYR A C 1
ATOM 725 O O . TYR A 1 89 ? 6.206 8.715 0.856 1.00 80.50 89 TYR A O 1
ATOM 733 N N . ALA A 1 90 ? 5.256 7.388 -0.698 1.00 81.56 90 ALA A N 1
ATOM 734 C CA . ALA A 1 90 ? 6.310 6.376 -0.656 1.00 81.56 90 ALA A CA 1
ATOM 735 C C . ALA A 1 90 ? 7.689 6.975 -0.992 1.00 81.56 90 ALA A C 1
ATOM 737 O O . ALA A 1 90 ? 8.665 6.748 -0.276 1.00 81.56 90 ALA A O 1
ATOM 738 N N . CYS A 1 91 ? 7.766 7.819 -2.028 1.00 86.06 91 CYS A N 1
ATOM 739 C CA . CYS A 1 91 ? 8.996 8.526 -2.385 1.00 86.06 91 CYS A CA 1
ATOM 740 C C . CYS A 1 91 ? 9.505 9.440 -1.262 1.00 86.06 91 CYS A C 1
ATOM 742 O O . CYS A 1 91 ? 10.701 9.454 -0.991 1.00 86.06 91 CYS A O 1
ATOM 744 N N . ILE A 1 92 ? 8.634 10.199 -0.594 1.00 83.75 92 ILE A N 1
ATOM 745 C CA . ILE A 1 92 ? 9.045 11.054 0.532 1.00 83.75 92 ILE A CA 1
ATOM 746 C C . ILE A 1 92 ? 9.609 10.211 1.670 1.00 83.75 92 ILE A C 1
ATOM 748 O O . ILE A 1 92 ? 10.691 10.508 2.171 1.00 83.75 92 ILE A O 1
ATOM 752 N N . HIS A 1 93 ? 8.895 9.149 2.041 1.00 80.81 93 HIS A N 1
ATOM 753 C CA . HIS A 1 93 ? 9.252 8.300 3.168 1.00 80.81 93 HIS A CA 1
ATOM 754 C C . HIS A 1 93 ? 10.589 7.577 2.942 1.00 80.81 93 HIS A C 1
ATOM 756 O O . HIS A 1 93 ? 11.509 7.699 3.750 1.00 80.81 93 HIS A O 1
ATOM 762 N N . HIS A 1 94 ? 10.735 6.876 1.814 1.00 81.19 94 HIS A N 1
ATOM 763 C CA . HIS A 1 94 ? 11.911 6.038 1.559 1.00 81.19 94 HIS A CA 1
ATOM 764 C C . HIS A 1 94 ? 13.109 6.809 0.998 1.00 81.19 94 HIS A C 1
ATOM 766 O O . HIS A 1 94 ? 14.253 6.426 1.250 1.00 81.19 94 HIS A O 1
ATOM 772 N N . LEU A 1 95 ? 12.879 7.893 0.247 1.00 84.81 95 LEU A N 1
ATOM 773 C CA . LEU A 1 95 ? 13.963 8.678 -0.357 1.00 84.81 95 LEU A CA 1
ATOM 774 C C . LEU A 1 95 ? 14.345 9.910 0.470 1.00 84.81 95 LEU A C 1
ATOM 776 O O . LEU A 1 95 ? 15.285 10.603 0.087 1.00 84.81 95 LEU A O 1
ATOM 780 N N . LYS A 1 96 ? 13.628 10.196 1.568 1.00 80.38 96 LYS A N 1
ATOM 781 C CA . LYS A 1 96 ? 13.807 11.399 2.401 1.00 80.38 96 LYS A CA 1
ATOM 782 C C . LYS A 1 96 ? 13.805 12.686 1.562 1.00 80.38 96 LYS A C 1
ATOM 784 O O . LYS A 1 96 ? 14.678 13.534 1.700 1.00 80.38 96 LYS A O 1
ATOM 789 N N . ARG A 1 97 ? 12.858 12.782 0.624 1.00 74.25 97 ARG A N 1
ATOM 790 C CA . ARG A 1 97 ? 12.687 13.941 -0.270 1.00 74.25 97 ARG A CA 1
ATOM 791 C C . ARG A 1 97 ? 11.745 14.964 0.364 1.00 74.25 97 ARG A C 1
ATOM 793 O O . ARG A 1 97 ? 10.724 14.581 0.924 1.00 74.25 97 ARG A O 1
ATOM 800 N N . ASP A 1 98 ? 12.017 16.249 0.156 1.00 63.69 98 ASP A N 1
ATOM 801 C CA . ASP A 1 98 ? 11.316 17.311 0.896 1.00 63.69 98 ASP A CA 1
ATOM 802 C C . ASP A 1 98 ? 10.007 17.799 0.251 1.00 63.69 98 ASP A C 1
ATOM 804 O O . ASP A 1 98 ? 9.112 18.282 0.940 1.00 63.69 98 ASP A O 1
ATOM 808 N N . SER A 1 99 ? 9.850 17.677 -1.075 1.00 82.00 99 SER A N 1
ATOM 809 C CA . SER A 1 99 ? 8.705 18.266 -1.790 1.00 82.00 99 SER A CA 1
ATOM 810 C C . SER A 1 99 ? 7.785 17.223 -2.419 1.00 82.00 99 SER A C 1
ATOM 812 O O . SER A 1 99 ? 8.044 16.709 -3.512 1.00 82.00 99 SER A O 1
ATOM 814 N N . ARG A 1 100 ? 6.641 16.984 -1.758 1.00 82.00 100 ARG A N 1
ATOM 815 C CA . ARG A 1 100 ? 5.546 16.148 -2.286 1.00 82.00 100 ARG A CA 1
ATOM 816 C C . ARG A 1 100 ? 5.074 16.637 -3.647 1.00 82.00 100 ARG A C 1
ATOM 818 O O . ARG A 1 100 ? 4.941 15.846 -4.572 1.00 82.00 100 ARG A O 1
ATOM 825 N N . VAL A 1 101 ? 4.843 17.944 -3.762 1.00 82.56 101 VAL A N 1
ATOM 826 C CA . VAL A 1 101 ? 4.292 18.577 -4.968 1.00 82.56 101 VAL A CA 1
ATOM 827 C C . VAL A 1 101 ? 5.211 18.345 -6.165 1.00 82.56 101 VAL A C 1
ATOM 829 O O . VAL A 1 101 ? 4.743 17.980 -7.242 1.00 82.56 101 VAL A O 1
ATOM 832 N N . ASN A 1 102 ? 6.526 18.471 -5.973 1.00 87.19 102 ASN A N 1
ATOM 833 C CA . ASN A 1 102 ? 7.487 18.222 -7.045 1.00 87.19 102 ASN A CA 1
ATOM 834 C C . ASN A 1 102 ? 7.454 16.762 -7.504 1.00 87.19 102 ASN A C 1
ATOM 836 O O . ASN A 1 102 ? 7.441 16.505 -8.706 1.00 87.19 102 ASN A O 1
ATOM 840 N N . ILE A 1 103 ? 7.388 15.812 -6.568 1.00 88.00 103 ILE A N 1
ATOM 841 C CA . ILE A 1 103 ? 7.299 14.385 -6.897 1.00 88.00 103 ILE A CA 1
ATOM 842 C C . ILE A 1 103 ? 5.998 14.081 -7.641 1.00 88.00 103 ILE A C 1
ATOM 844 O O . ILE A 1 103 ? 6.030 13.424 -8.678 1.00 88.00 103 ILE A O 1
ATOM 848 N N . GLU A 1 104 ? 4.862 14.591 -7.164 1.00 89.75 104 GLU A N 1
ATOM 849 C CA . GLU A 1 104 ? 3.574 14.389 -7.832 1.00 89.75 104 GLU A CA 1
ATOM 850 C C . GLU A 1 104 ? 3.592 14.925 -9.262 1.00 89.75 104 GLU A C 1
ATOM 852 O O . GLU A 1 104 ? 3.109 14.256 -10.173 1.00 89.75 104 GLU A O 1
ATOM 857 N N . ASN A 1 105 ? 4.207 16.086 -9.483 1.00 88.06 105 ASN A N 1
ATOM 858 C CA . ASN A 1 105 ? 4.356 16.662 -10.815 1.00 88.06 105 ASN A CA 1
ATOM 859 C C . ASN A 1 105 ? 5.249 15.811 -11.727 1.00 88.06 105 ASN A C 1
ATOM 861 O O . ASN A 1 105 ? 4.913 15.632 -12.897 1.00 88.06 105 ASN A O 1
ATOM 865 N N . ILE A 1 106 ? 6.360 15.271 -11.214 1.00 91.25 106 ILE A N 1
ATOM 866 C CA . ILE A 1 106 ? 7.235 14.356 -11.966 1.00 91.25 106 ILE A CA 1
ATOM 867 C C . ILE A 1 106 ? 6.454 13.103 -12.376 1.00 91.25 106 ILE A C 1
ATOM 869 O O . ILE A 1 106 ? 6.422 12.752 -13.556 1.00 91.25 106 ILE A O 1
ATOM 873 N N . LEU A 1 107 ? 5.765 12.475 -11.421 1.00 91.62 107 LEU A N 1
ATOM 874 C CA . LEU A 1 107 ? 4.997 11.256 -11.658 1.00 91.62 107 LEU A CA 1
ATOM 875 C C . LEU A 1 107 ? 3.847 11.495 -12.644 1.00 91.62 107 LEU A C 1
ATOM 877 O O . LEU A 1 107 ? 3.732 10.761 -13.623 1.00 91.62 107 LEU A O 1
ATOM 881 N N . ARG A 1 108 ? 3.056 12.562 -12.463 1.00 92.12 108 ARG A N 1
ATOM 882 C CA . ARG A 1 108 ? 1.976 12.949 -13.393 1.00 92.12 108 ARG A CA 1
ATOM 883 C C . ARG A 1 108 ? 2.495 13.152 -14.806 1.00 92.12 108 ARG A C 1
ATOM 885 O O . ARG A 1 108 ? 1.940 12.586 -15.740 1.00 92.12 108 ARG A O 1
ATOM 892 N N . LYS A 1 109 ? 3.579 13.917 -14.964 1.00 90.19 109 LYS A N 1
ATOM 893 C CA . LYS A 1 109 ? 4.201 14.136 -16.275 1.00 90.19 109 LYS A CA 1
ATOM 894 C C . LYS A 1 109 ? 4.664 12.821 -16.895 1.00 90.19 109 LYS A C 1
ATOM 896 O O . LYS A 1 109 ? 4.497 12.648 -18.092 1.00 90.19 109 LYS A O 1
ATOM 901 N N . SER A 1 110 ? 5.212 11.896 -16.105 1.00 91.50 110 SER A N 1
ATOM 902 C CA . SER A 1 110 ? 5.651 10.593 -16.621 1.00 91.50 110 SER A CA 1
ATOM 903 C C . SER A 1 110 ? 4.502 9.710 -17.120 1.00 91.50 110 SER A C 1
ATOM 905 O O . SER A 1 110 ? 4.711 8.939 -18.048 1.00 91.50 110 SER A O 1
ATOM 907 N N . ILE A 1 111 ? 3.304 9.850 -16.538 1.00 91.50 111 ILE A N 1
ATOM 908 C CA . ILE A 1 111 ? 2.094 9.116 -16.941 1.00 91.50 111 ILE A CA 1
ATOM 909 C C . ILE A 1 111 ? 1.435 9.759 -18.167 1.00 91.50 111 ILE A C 1
ATOM 911 O O . ILE A 1 111 ? 0.884 9.055 -18.993 1.00 91.50 111 ILE A O 1
ATOM 915 N N . LEU A 1 112 ? 1.480 11.088 -18.296 1.00 84.06 112 LEU A N 1
ATOM 916 C CA . LEU A 1 112 ? 0.838 11.797 -19.411 1.00 84.06 112 LEU A CA 1
ATOM 917 C C . LEU A 1 112 ? 1.694 11.807 -20.687 1.00 84.06 112 LEU A C 1
ATOM 919 O O . LEU A 1 112 ? 1.166 11.706 -21.785 1.00 84.06 112 LEU A O 1
ATOM 923 N N . LYS A 1 113 ? 3.026 11.878 -20.561 1.00 69.44 113 LYS A N 1
ATOM 924 C CA . LYS A 1 113 ? 3.953 11.883 -21.712 1.00 69.44 113 LYS A CA 1
ATOM 925 C C . LYS A 1 113 ? 3.953 10.585 -22.524 1.00 69.44 113 LYS A C 1
ATOM 927 O O . LYS A 1 113 ? 4.531 10.547 -23.605 1.00 69.44 113 LYS A O 1
ATOM 932 N N . THR A 1 114 ? 3.360 9.505 -22.018 1.00 56.09 114 THR A N 1
ATOM 933 C CA . THR A 1 114 ? 3.206 8.265 -22.790 1.00 56.09 114 THR A CA 1
ATOM 934 C C . THR A 1 114 ? 2.150 8.372 -23.895 1.00 56.09 114 THR A C 1
ATOM 936 O O . THR A 1 114 ? 2.139 7.504 -24.767 1.00 56.09 114 THR A O 1
ATOM 939 N N . ASP A 1 115 ? 1.340 9.440 -23.919 1.00 47.03 115 ASP A N 1
ATOM 940 C CA . ASP A 1 115 ? 0.254 9.626 -24.894 1.00 47.03 115 ASP A CA 1
ATOM 941 C C . ASP A 1 115 ? 0.633 10.482 -26.123 1.00 47.03 115 ASP A C 1
ATOM 943 O O . ASP A 1 115 ? -0.056 10.427 -27.141 1.00 47.03 115 ASP A O 1
ATOM 947 N N . ASP A 1 116 ? 1.765 11.198 -26.109 1.00 46.28 116 ASP A N 1
ATOM 948 C CA . ASP A 1 116 ? 2.141 12.144 -27.182 1.00 46.28 116 ASP A CA 1
ATOM 949 C C . ASP A 1 116 ? 2.561 11.474 -28.515 1.00 46.28 116 ASP A C 1
ATOM 951 O O . ASP A 1 116 ? 2.749 12.149 -29.524 1.00 46.28 116 ASP A O 1
ATOM 955 N N . ASN A 1 117 ? 2.664 10.138 -28.574 1.00 46.88 117 ASN A N 1
ATOM 956 C CA . ASN A 1 117 ? 2.940 9.398 -29.820 1.00 46.88 117 ASN A CA 1
ATOM 957 C C . ASN A 1 117 ? 1.679 9.054 -30.641 1.00 46.88 117 ASN A C 1
ATOM 959 O O . ASN A 1 117 ? 1.758 8.290 -31.606 1.00 46.88 117 ASN A O 1
ATOM 963 N N . LYS A 1 118 ? 0.513 9.612 -30.296 1.00 41.69 118 LYS A N 1
ATOM 964 C CA . LYS A 1 118 ? -0.688 9.581 -31.140 1.00 41.69 118 LYS A CA 1
ATOM 965 C C . LYS A 1 118 ? -1.369 10.949 -31.142 1.00 41.69 118 LYS A C 1
ATOM 967 O O . LYS A 1 118 ? -2.194 11.213 -30.279 1.00 41.69 118 LYS A O 1
ATOM 972 N N . ILE A 1 119 ? -1.056 11.755 -32.157 1.00 34.91 119 ILE A N 1
ATOM 973 C CA . ILE A 1 119 ? -1.963 12.570 -32.997 1.00 34.91 119 ILE A CA 1
ATOM 974 C C . ILE A 1 119 ? -1.181 13.777 -33.536 1.00 34.91 119 ILE A C 1
ATOM 976 O O . ILE A 1 119 ? -0.880 14.735 -32.830 1.00 34.91 119 ILE A O 1
ATOM 980 N N . SER A 1 120 ? -0.867 13.678 -34.826 1.00 30.73 120 SER A N 1
ATOM 981 C CA . SER A 1 120 ? -0.618 14.781 -35.747 1.00 30.73 120 SER A CA 1
ATOM 982 C C . SER A 1 120 ? -1.875 15.638 -35.917 1.00 30.73 120 SER A C 1
ATOM 984 O O . SER A 1 120 ? -2.967 15.085 -36.023 1.00 30.73 120 SER A O 1
ATOM 986 N N . ASP A 1 121 ? -1.681 16.951 -36.013 1.00 32.81 121 ASP A N 1
ATOM 987 C CA . ASP A 1 121 ? -2.479 17.922 -36.771 1.00 32.81 121 ASP A CA 1
ATOM 988 C C . ASP A 1 121 ? -4.016 17.793 -36.728 1.00 32.81 121 ASP A C 1
ATOM 990 O O . ASP A 1 121 ? -4.619 17.017 -37.467 1.00 32.81 121 ASP A O 1
ATOM 994 N N . ASN A 1 122 ? -4.676 18.651 -35.943 1.00 30.00 122 ASN A N 1
ATOM 995 C CA . ASN A 1 122 ? -5.515 19.725 -36.499 1.00 30.00 122 ASN A CA 1
ATOM 996 C C . ASN A 1 122 ? -6.273 20.517 -35.418 1.00 30.00 122 ASN A C 1
ATOM 998 O O . ASN A 1 122 ? -6.975 19.972 -34.572 1.00 30.00 122 ASN A O 1
ATOM 1002 N N . GLU A 1 123 ? -6.092 21.831 -35.519 1.00 34.00 123 GLU A N 1
ATOM 1003 C CA . GLU A 1 123 ? -7.023 22.946 -35.317 1.00 34.00 123 GLU A CA 1
ATOM 1004 C C . GLU A 1 123 ? -8.256 22.818 -34.396 1.00 34.00 123 GLU A C 1
ATOM 1006 O O . GLU A 1 123 ? -9.167 22.017 -34.585 1.00 34.00 123 GLU A O 1
ATOM 1011 N N . ASN A 1 124 ? -8.335 23.798 -33.485 1.00 39.22 124 ASN A N 1
ATOM 1012 C CA . ASN A 1 124 ? -9.529 24.567 -33.118 1.00 39.22 124 ASN A CA 1
ATOM 1013 C C . ASN A 1 124 ? -10.882 23.836 -33.128 1.00 39.22 124 ASN A C 1
ATOM 1015 O O . ASN A 1 124 ? -11.592 23.816 -34.133 1.00 39.22 124 ASN A O 1
ATOM 1019 N N . ASN A 1 125 ? -11.370 23.453 -31.944 1.00 31.91 125 ASN A N 1
ATOM 1020 C CA . ASN A 1 125 ? -12.799 23.603 -31.679 1.00 31.91 125 ASN A CA 1
ATOM 1021 C C . ASN A 1 125 ? -13.134 23.678 -30.188 1.00 31.91 125 ASN A C 1
ATOM 1023 O O . ASN A 1 125 ? -12.942 22.737 -29.420 1.00 31.91 125 ASN A O 1
ATOM 1027 N N . GLN A 1 126 ? -13.735 24.802 -29.807 1.00 45.22 126 GLN A N 1
ATOM 1028 C CA . GLN A 1 126 ? -14.567 24.937 -28.619 1.00 45.22 126 GLN A CA 1
ATOM 1029 C C . GLN A 1 126 ? -15.651 23.846 -28.621 1.00 45.22 126 GLN A C 1
ATOM 1031 O O . GLN A 1 126 ? -16.695 24.026 -29.242 1.00 45.22 126 GLN A O 1
ATOM 1036 N N . ARG A 1 127 ? -15.472 22.723 -27.914 1.00 31.73 127 ARG A N 1
ATOM 1037 C CA . ARG A 1 127 ? -16.579 21.789 -27.632 1.00 31.73 127 ARG A CA 1
ATOM 1038 C C . ARG A 1 127 ? -16.532 21.251 -26.200 1.00 31.73 127 ARG A C 1
ATOM 1040 O O . ARG A 1 127 ? -15.883 20.266 -25.891 1.00 31.73 127 ARG A O 1
ATOM 1047 N N . LYS A 1 128 ? -17.275 21.972 -25.352 1.00 29.58 128 LYS A N 1
ATOM 1048 C CA . LYS A 1 128 ? -18.127 21.522 -24.234 1.00 29.58 128 LYS A CA 1
ATOM 1049 C C . LYS A 1 128 ? -17.598 20.370 -23.362 1.00 29.58 128 LYS A C 1
ATOM 1051 O O . LYS A 1 128 ? -17.782 19.195 -23.663 1.00 29.58 128 LYS A O 1
ATOM 1056 N N . LYS A 1 129 ? -17.099 20.757 -22.180 1.00 35.06 129 LYS A N 1
ATOM 1057 C CA . LYS A 1 129 ? -16.987 19.912 -20.983 1.00 35.06 129 LYS A CA 1
ATOM 1058 C C . LYS A 1 129 ? -18.345 19.257 -20.689 1.00 35.06 129 LYS A C 1
ATOM 1060 O O . LYS A 1 129 ? -19.321 19.959 -20.439 1.00 35.06 129 LYS A O 1
ATOM 1065 N N . THR A 1 130 ? -18.396 17.932 -20.668 1.00 29.03 130 THR A N 1
ATOM 1066 C CA . THR A 1 130 ? -19.421 17.189 -19.925 1.00 29.03 130 THR A CA 1
ATOM 1067 C C . THR A 1 130 ? -18.697 16.203 -19.024 1.00 29.03 130 THR A C 1
ATOM 1069 O O . THR A 1 130 ? -18.010 15.302 -19.494 1.00 29.03 130 THR A O 1
ATOM 1072 N N . CYS A 1 131 ? -18.778 16.427 -17.715 1.00 27.83 131 CYS A N 1
ATOM 1073 C CA . CYS A 1 131 ? -18.368 15.451 -16.718 1.00 27.83 131 CYS A CA 1
ATOM 1074 C C . CYS A 1 131 ? -19.624 14.764 -16.177 1.00 27.83 131 CYS A C 1
ATOM 1076 O O . CYS A 1 131 ? -20.601 15.417 -15.811 1.00 27.83 131 CYS A O 1
ATOM 1078 N N . TYR A 1 132 ? -19.593 13.435 -16.165 1.00 26.47 132 TYR A N 1
ATOM 1079 C CA . TYR A 1 132 ? -20.602 12.600 -15.528 1.00 26.47 132 TYR A CA 1
ATOM 1080 C C . TYR A 1 132 ? -20.184 12.344 -14.081 1.00 26.47 132 TYR A C 1
ATOM 1082 O O . TYR A 1 132 ? -19.008 12.104 -13.801 1.00 26.47 132 TYR A O 1
ATOM 1090 N N . ASN A 1 133 ? -21.139 12.378 -13.154 1.00 35.81 133 ASN A N 1
ATOM 1091 C CA . ASN A 1 133 ? -20.935 11.797 -11.831 1.00 35.81 133 ASN A CA 1
ATOM 1092 C C . ASN A 1 133 ? -21.184 10.276 -11.881 1.00 35.81 133 ASN A C 1
ATOM 1094 O O . ASN A 1 133 ? -21.683 9.751 -12.876 1.00 35.81 133 ASN A O 1
ATOM 1098 N N . ALA A 1 134 ? -20.875 9.574 -10.788 1.00 37.03 134 ALA A N 1
ATOM 1099 C CA . ALA A 1 134 ? -20.998 8.117 -10.670 1.00 37.03 134 ALA A CA 1
ATOM 1100 C C . ALA A 1 134 ? -22.437 7.555 -10.822 1.00 37.03 134 ALA A C 1
ATOM 1102 O O . ALA A 1 134 ? -22.617 6.347 -10.719 1.00 37.03 134 ALA A O 1
ATOM 1103 N N . TYR A 1 135 ? -23.444 8.405 -11.085 1.00 30.81 135 TYR A N 1
ATOM 1104 C CA . TYR A 1 135 ? -24.844 8.027 -11.320 1.00 30.81 135 TYR A CA 1
ATOM 1105 C C . TYR A 1 135 ? -25.483 8.695 -12.561 1.00 30.81 135 TYR A C 1
ATOM 1107 O O . TYR A 1 135 ? -26.696 8.628 -12.733 1.00 30.81 135 TYR A O 1
ATOM 1115 N N . GLY A 1 136 ? -24.706 9.321 -13.453 1.00 30.17 136 GLY A N 1
ATOM 1116 C CA . GLY A 1 136 ? -25.182 9.711 -14.789 1.00 30.17 136 GLY A CA 1
ATOM 1117 C C . GLY A 1 136 ? -26.032 10.987 -14.921 1.00 30.17 136 GLY A C 1
ATOM 1118 O O . GLY A 1 136 ? -26.509 11.247 -16.022 1.00 30.17 136 GLY A O 1
ATOM 1119 N N . ASN A 1 137 ? -26.193 11.823 -13.887 1.00 30.64 137 ASN A N 1
ATOM 1120 C CA . ASN A 1 137 ? -26.990 13.060 -14.004 1.00 30.64 137 ASN A CA 1
ATOM 1121 C C . ASN A 1 137 ? -26.142 14.331 -14.180 1.00 30.64 137 ASN A C 1
ATOM 1123 O O . ASN A 1 137 ? -25.176 14.562 -13.452 1.00 30.64 137 ASN A O 1
ATOM 1127 N N . SER A 1 138 ? -26.552 15.169 -15.140 1.00 28.83 138 SER A N 1
ATOM 1128 C CA . SER A 1 138 ? -25.945 16.460 -15.486 1.00 28.83 138 SER A CA 1
ATOM 1129 C C . SER A 1 138 ? -26.374 17.561 -14.511 1.00 28.83 138 SER A C 1
ATOM 1131 O O . SER A 1 138 ? -27.566 17.802 -14.339 1.00 28.83 138 SER A O 1
ATOM 1133 N N . MET A 1 139 ? -25.413 18.275 -13.921 1.00 26.41 139 MET A N 1
ATOM 1134 C CA . MET A 1 139 ? -25.647 19.612 -13.372 1.00 26.41 139 MET A CA 1
ATOM 1135 C C . MET A 1 139 ? -24.478 20.534 -13.708 1.00 26.41 139 MET A C 1
ATOM 1137 O O . MET A 1 139 ? -23.311 20.167 -13.591 1.00 26.41 139 MET A O 1
ATOM 1141 N N . ASN A 1 140 ? -24.830 21.735 -14.156 1.00 36.81 140 ASN A N 1
ATOM 1142 C CA . ASN A 1 140 ? -23.931 22.786 -14.600 1.00 36.81 140 ASN A CA 1
ATOM 1143 C C . ASN A 1 140 ? -23.997 23.936 -13.592 1.00 36.81 140 ASN A C 1
ATOM 1145 O O . ASN A 1 140 ? -25.047 24.562 -13.491 1.00 36.81 140 ASN A O 1
ATOM 1149 N N . THR A 1 141 ? -22.903 24.236 -12.891 1.00 29.06 141 THR A N 1
ATOM 1150 C CA . THR A 1 141 ? -22.662 25.561 -12.300 1.00 29.06 141 THR A CA 1
ATOM 1151 C C . THR A 1 141 ? -21.161 25.840 -12.216 1.00 29.06 141 THR A C 1
ATOM 1153 O O . THR A 1 141 ? -20.361 24.980 -11.855 1.00 29.06 141 THR A O 1
ATOM 1156 N N . ASN A 1 142 ? -20.787 27.067 -12.590 1.00 40.00 142 ASN A N 1
ATOM 1157 C CA . ASN A 1 142 ? -19.449 27.640 -12.453 1.00 40.00 142 ASN A CA 1
ATOM 1158 C C . ASN A 1 142 ? -19.007 27.633 -10.982 1.00 40.00 142 ASN A C 1
ATOM 1160 O O . ASN A 1 142 ? -19.600 28.338 -10.167 1.00 40.00 142 ASN A O 1
ATOM 1164 N N . ILE A 1 143 ? -17.945 26.896 -10.652 1.00 32.16 143 ILE A N 1
ATOM 1165 C CA . ILE A 1 143 ? -17.276 26.980 -9.347 1.00 32.16 143 ILE A CA 1
ATOM 1166 C C . ILE A 1 143 ? -15.754 26.933 -9.570 1.00 32.16 143 ILE A C 1
ATOM 1168 O O . ILE A 1 143 ? -15.271 26.099 -10.332 1.00 32.16 143 ILE A O 1
ATOM 1172 N N . ASN A 1 144 ? -15.018 27.859 -8.939 1.00 30.50 144 ASN A N 1
ATOM 1173 C CA . ASN A 1 144 ? -13.573 28.098 -9.100 1.00 30.50 144 ASN A CA 1
ATOM 1174 C C . ASN A 1 144 ? -12.693 26.847 -8.867 1.00 30.50 144 ASN A C 1
ATOM 1176 O O . ASN A 1 144 ? -12.866 26.133 -7.878 1.00 30.50 144 ASN A O 1
ATOM 1180 N N . GLU A 1 145 ? -11.682 26.646 -9.727 1.00 33.69 145 GLU A N 1
ATOM 1181 C CA . GLU A 1 145 ? -10.742 25.501 -9.727 1.00 33.69 145 GLU A CA 1
ATOM 1182 C C . GLU A 1 145 ? -9.887 25.387 -8.445 1.00 33.69 145 GLU A C 1
ATOM 1184 O O . GLU A 1 145 ? -9.500 24.285 -8.053 1.00 33.69 145 GLU A O 1
ATOM 1189 N N . GLU A 1 146 ? -9.686 26.488 -7.715 1.00 33.09 146 GLU A N 1
ATOM 1190 C CA . GLU A 1 146 ? -9.012 26.507 -6.405 1.00 33.09 146 GLU A CA 1
ATOM 1191 C C . GLU A 1 146 ? -9.842 25.827 -5.293 1.00 33.09 146 GLU A C 1
ATOM 1193 O O . GLU A 1 146 ? -9.299 25.300 -4.319 1.00 33.09 146 GLU A O 1
ATOM 1198 N N . TYR A 1 147 ? -11.169 25.747 -5.458 1.00 34.91 147 TYR A N 1
ATOM 1199 C CA . TYR A 1 147 ? -12.070 25.113 -4.489 1.00 34.91 147 TYR A CA 1
ATOM 1200 C C . TYR A 1 147 ? -12.129 23.580 -4.642 1.00 34.91 147 TYR A C 1
ATOM 1202 O O . TYR A 1 147 ? -12.380 22.868 -3.669 1.00 34.91 147 TYR A O 1
ATOM 1210 N N . ILE A 1 148 ? -11.846 23.046 -5.840 1.00 37.78 148 ILE A N 1
ATOM 1211 C CA . ILE A 1 148 ? -11.843 21.594 -6.099 1.00 37.78 148 ILE A CA 1
ATOM 1212 C C . ILE A 1 148 ? -1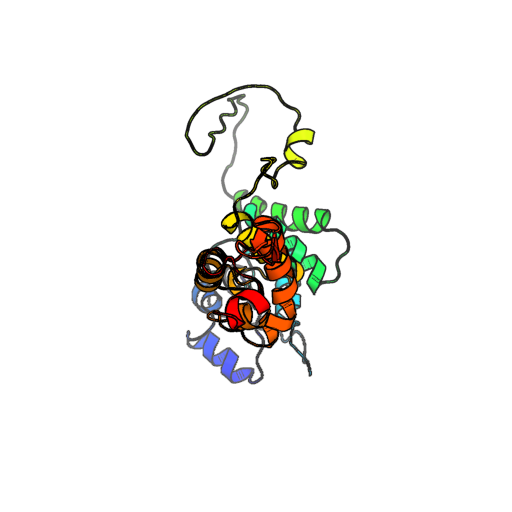0.580 20.928 -5.537 1.00 37.78 148 ILE A C 1
ATOM 1214 O O . ILE A 1 148 ? -10.669 19.847 -4.951 1.00 37.78 148 ILE A O 1
ATOM 1218 N N . TYR A 1 149 ? -9.417 21.585 -5.616 1.00 35.62 149 TYR A N 1
ATOM 1219 C CA . TYR A 1 149 ? -8.150 21.016 -5.134 1.00 35.62 149 TYR A CA 1
ATOM 1220 C C . TYR A 1 149 ? -8.138 20.758 -3.613 1.00 35.62 149 TYR A C 1
ATOM 1222 O O . TYR A 1 149 ? -7.492 19.820 -3.143 1.00 35.62 149 TYR A O 1
ATOM 1230 N N . ASN A 1 150 ? -8.933 21.514 -2.850 1.00 40.28 150 ASN A N 1
ATOM 1231 C CA . ASN A 1 150 ? -9.058 21.366 -1.398 1.00 40.28 150 ASN A CA 1
ATOM 1232 C C . ASN A 1 150 ? -10.079 20.302 -0.940 1.00 40.28 150 ASN A C 1
ATOM 1234 O O . ASN A 1 150 ? -10.210 20.087 0.264 1.00 40.28 150 ASN A O 1
ATOM 1238 N N . ASN A 1 151 ? -10.787 19.615 -1.851 1.00 39.91 151 ASN A N 1
ATOM 1239 C CA . ASN A 1 151 ? -11.887 18.705 -1.486 1.00 39.91 151 ASN A CA 1
ATOM 1240 C C . ASN A 1 151 ? -11.783 17.264 -2.030 1.00 39.91 151 ASN A C 1
ATOM 1242 O O . ASN A 1 151 ? -12.674 16.455 -1.776 1.00 39.91 151 ASN A O 1
ATOM 1246 N N . CYS A 1 152 ? -10.687 16.868 -2.685 1.00 34.25 152 CYS A N 1
ATOM 1247 C CA . CYS A 1 152 ? -10.506 15.495 -3.196 1.00 34.25 152 CYS A CA 1
ATOM 1248 C C . CYS A 1 152 ? -10.056 14.466 -2.129 1.00 34.25 152 CYS A C 1
ATOM 1250 O O . CYS A 1 152 ? -9.205 13.628 -2.419 1.00 34.25 152 CYS A O 1
ATOM 1252 N N . ASN A 1 153 ? -10.561 14.578 -0.891 1.00 38.84 153 ASN A N 1
ATOM 1253 C CA . ASN A 1 153 ? -10.763 13.496 0.091 1.00 38.84 153 ASN A CA 1
ATOM 1254 C C . ASN A 1 153 ? -11.220 14.087 1.434 1.00 38.84 153 ASN A C 1
ATOM 1256 O O . ASN A 1 153 ? -10.404 14.306 2.321 1.00 38.84 153 ASN A O 1
ATOM 1260 N N . MET A 1 154 ? -12.522 14.319 1.579 1.00 30.36 154 MET A N 1
ATOM 1261 C CA . MET A 1 154 ? -13.283 14.138 2.823 1.00 30.36 154 MET A CA 1
ATOM 1262 C C . MET A 1 154 ? -14.763 14.250 2.439 1.00 30.36 154 MET A C 1
ATOM 1264 O O . MET A 1 154 ? -15.195 15.345 2.077 1.00 30.36 154 MET A O 1
ATOM 1268 N N . PRO A 1 155 ? -15.585 13.188 2.513 1.00 34.09 155 PRO A N 1
ATOM 1269 C CA . PRO A 1 155 ? -17.009 13.417 2.696 1.00 34.09 155 PRO A CA 1
ATOM 1270 C C . PRO A 1 155 ? -17.172 14.211 4.000 1.00 34.09 155 PRO A C 1
ATOM 1272 O O . PRO A 1 155 ? -16.995 13.685 5.098 1.00 34.09 155 PRO A O 1
ATOM 1275 N N . LYS A 1 156 ? -17.478 15.506 3.880 1.00 39.19 156 LYS A N 1
ATOM 1276 C CA . LYS A 1 156 ? -18.043 16.297 4.975 1.00 39.19 156 LYS A CA 1
ATOM 1277 C C . LYS A 1 156 ? -19.488 15.835 5.177 1.00 39.19 156 LYS A C 1
ATOM 1279 O O . LYS A 1 156 ? -20.428 16.524 4.803 1.00 39.19 156 LYS A O 1
ATOM 1284 N N . SER A 1 157 ? -19.658 14.639 5.733 1.00 39.44 157 SER A N 1
ATOM 1285 C CA . SER A 1 157 ? -20.911 14.184 6.334 1.00 39.44 157 SER A CA 1
ATOM 1286 C C . SER A 1 157 ? -20.676 14.034 7.839 1.00 39.44 157 SER A C 1
ATOM 1288 O O . SER A 1 157 ? -19.670 13.423 8.204 1.00 39.44 157 SER A O 1
ATOM 1290 N N . PRO A 1 158 ? -21.549 14.536 8.732 1.00 49.59 158 PRO A N 1
ATOM 1291 C CA . 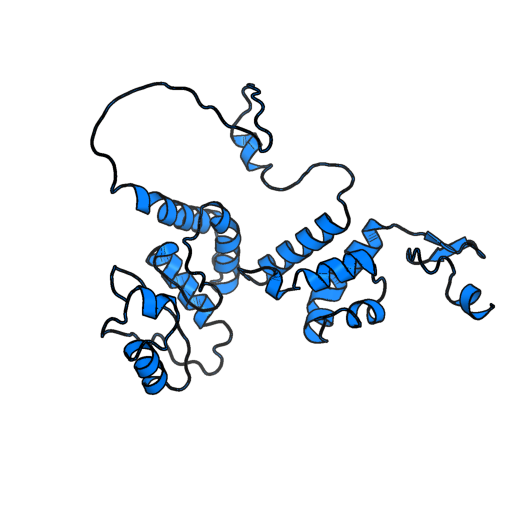PRO A 1 158 ? -21.251 14.610 10.168 1.00 49.59 158 PRO A CA 1
ATOM 1292 C C . PRO A 1 158 ? -21.117 13.257 10.893 1.00 49.59 158 PRO A C 1
ATOM 1294 O O . PRO A 1 158 ? -20.836 13.247 12.086 1.00 49.59 158 PRO A O 1
ATOM 1297 N N . ASN A 1 159 ? -21.296 12.119 10.211 1.00 56.59 159 ASN A N 1
ATOM 1298 C CA . ASN A 1 159 ? -21.066 10.785 10.765 1.00 56.59 159 ASN A CA 1
ATOM 1299 C C . ASN A 1 159 ? -20.601 9.805 9.674 1.00 56.59 159 ASN A C 1
ATOM 1301 O O . ASN A 1 159 ? -21.399 9.356 8.857 1.00 56.59 159 ASN A O 1
ATOM 1305 N N . LEU A 1 160 ? -19.306 9.486 9.650 1.00 70.94 160 LEU A N 1
ATOM 1306 C CA . LEU A 1 160 ? -18.754 8.385 8.851 1.00 70.94 160 LEU A CA 1
ATOM 1307 C C . LEU A 1 160 ? -19.124 7.046 9.500 1.00 70.94 160 LEU A C 1
ATOM 1309 O O . LEU A 1 160 ? -19.038 6.921 10.721 1.00 70.94 160 LEU A O 1
ATOM 1313 N N . SER A 1 161 ? -19.487 6.043 8.697 1.00 86.38 161 SER A N 1
ATOM 1314 C CA . SER A 1 161 ? -19.703 4.671 9.191 1.00 86.38 161 SER A CA 1
ATOM 1315 C C . SER A 1 161 ? -18.402 4.044 9.710 1.00 86.38 161 SER A C 1
ATOM 1317 O O . SER A 1 161 ? -17.312 4.424 9.271 1.00 86.38 161 SER A O 1
ATOM 1319 N N . LEU A 1 162 ? -18.499 3.056 10.611 1.00 84.62 162 LEU A N 1
ATOM 1320 C CA . LEU A 1 162 ? -17.323 2.343 11.124 1.00 84.62 162 LEU A CA 1
ATOM 1321 C C . LEU A 1 162 ? -16.472 1.759 9.994 1.00 84.62 162 LEU A C 1
ATOM 1323 O O . LEU A 1 162 ? -15.258 1.920 10.010 1.00 84.62 162 LEU A O 1
ATOM 1327 N N . ASP A 1 163 ? -17.104 1.128 9.002 1.00 87.56 163 ASP A N 1
ATOM 1328 C CA . ASP A 1 163 ? -16.414 0.553 7.843 1.00 87.56 163 ASP A CA 1
ATOM 1329 C C . ASP A 1 163 ? -15.547 1.599 7.125 1.00 87.56 163 ASP A C 1
ATOM 1331 O O . ASP A 1 163 ? -14.351 1.392 6.909 1.00 87.56 163 ASP A O 1
ATOM 1335 N N . GLN A 1 164 ? -16.112 2.780 6.851 1.00 85.31 164 GLN A N 1
ATOM 1336 C CA . GLN A 1 164 ? -15.373 3.878 6.227 1.00 85.31 164 GLN A CA 1
ATOM 1337 C C . GLN A 1 164 ? -14.215 4.364 7.104 1.00 85.31 164 GLN A C 1
ATOM 1339 O O . GLN A 1 164 ? -13.129 4.610 6.584 1.00 85.31 164 GLN A O 1
ATOM 1344 N N . ILE A 1 165 ? -14.417 4.480 8.420 1.00 90.50 165 ILE A N 1
ATOM 1345 C CA . ILE A 1 165 ? -13.367 4.893 9.364 1.00 90.50 165 ILE A CA 1
ATOM 1346 C C . ILE A 1 165 ? -12.221 3.876 9.372 1.00 90.50 165 ILE A C 1
ATOM 1348 O O . ILE A 1 165 ? -11.057 4.255 9.259 1.00 90.50 165 ILE A O 1
ATOM 1352 N N . ILE A 1 166 ? -12.537 2.587 9.470 1.00 93.06 166 ILE A N 1
ATOM 1353 C CA . ILE A 1 166 ? -11.558 1.497 9.524 1.00 93.06 166 ILE A CA 1
ATOM 1354 C C . ILE A 1 166 ? -10.747 1.428 8.227 1.00 93.06 166 ILE A C 1
ATOM 1356 O O . ILE A 1 166 ? -9.517 1.339 8.274 1.00 93.06 166 ILE A O 1
ATOM 1360 N N . ARG A 1 167 ? -11.404 1.541 7.065 1.00 91.12 167 ARG A N 1
ATOM 1361 C CA . ARG A 1 167 ? -10.720 1.586 5.764 1.00 91.12 167 ARG A CA 1
ATOM 1362 C C . ARG A 1 167 ? -9.836 2.826 5.634 1.00 91.12 167 ARG A C 1
ATOM 1364 O O . ARG A 1 167 ? -8.680 2.690 5.251 1.00 91.12 167 ARG A O 1
ATOM 1371 N N . GLN A 1 168 ? -10.320 4.001 6.042 1.00 87.69 168 GLN A N 1
ATOM 1372 C CA . GLN A 1 168 ? -9.521 5.232 6.039 1.00 87.69 168 GLN A CA 1
ATOM 1373 C C . GLN A 1 168 ? -8.287 5.129 6.939 1.00 87.69 168 GLN A C 1
ATOM 1375 O O . GLN A 1 168 ? -7.212 5.588 6.555 1.00 87.69 168 GLN A O 1
ATOM 1380 N N . ILE A 1 169 ? -8.413 4.507 8.114 1.00 93.19 169 ILE A N 1
ATOM 1381 C CA . ILE A 1 169 ? -7.272 4.276 9.003 1.00 93.19 169 ILE A CA 1
ATOM 1382 C C . ILE A 1 169 ? -6.282 3.335 8.335 1.00 93.19 169 ILE A C 1
ATOM 1384 O O . ILE A 1 169 ? -5.107 3.682 8.264 1.00 93.19 169 ILE A O 1
ATOM 1388 N N . ARG A 1 170 ? -6.739 2.206 7.778 1.00 94.50 170 ARG A N 1
ATOM 1389 C CA . ARG A 1 170 ? -5.867 1.278 7.044 1.00 94.50 170 ARG A CA 1
ATOM 1390 C C . ARG A 1 170 ? -5.102 1.988 5.933 1.00 94.50 170 ARG A C 1
ATOM 1392 O O . ARG A 1 170 ? -3.894 1.805 5.827 1.00 94.50 170 ARG A O 1
ATOM 1399 N N . ASP A 1 171 ? -5.787 2.803 5.141 1.00 82.06 171 ASP A N 1
ATOM 1400 C CA . ASP A 1 171 ? -5.171 3.544 4.045 1.00 82.06 171 ASP A CA 1
ATOM 1401 C C . ASP A 1 171 ? -4.161 4.570 4.578 1.00 82.06 171 ASP A C 1
ATOM 1403 O O . ASP A 1 171 ? -3.069 4.701 4.033 1.00 82.06 171 ASP A O 1
ATOM 1407 N N . SER A 1 172 ? -4.477 5.248 5.687 1.00 82.88 172 SER A N 1
ATOM 1408 C CA . SER A 1 172 ? -3.567 6.200 6.330 1.00 82.88 172 SER A CA 1
ATOM 1409 C C . SER A 1 172 ? -2.327 5.535 6.935 1.00 82.88 172 SER A C 1
ATOM 1411 O O . SER A 1 172 ? -1.231 6.07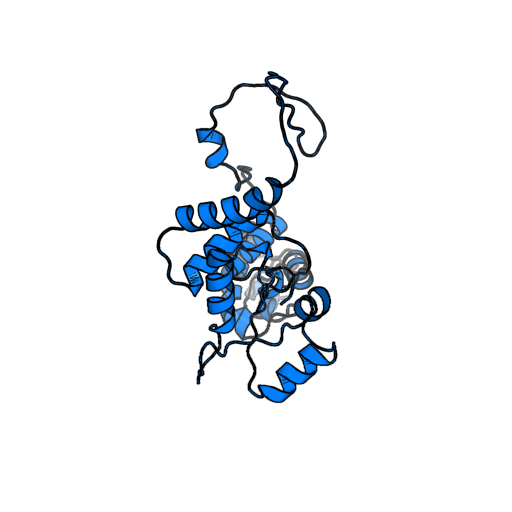2 6.802 1.00 82.88 172 SER A O 1
ATOM 1413 N N . GLU A 1 173 ? -2.469 4.362 7.556 1.00 87.94 173 GLU A N 1
ATOM 1414 C CA . GLU A 1 173 ? -1.350 3.602 8.114 1.00 87.94 173 GLU A CA 1
ATOM 1415 C C . GLU A 1 173 ? -0.488 3.018 6.993 1.00 87.94 173 GLU A C 1
ATOM 1417 O O . GLU A 1 173 ? 0.730 3.138 7.037 1.00 87.94 173 GLU A O 1
ATOM 1422 N N . ALA A 1 174 ? -1.098 2.488 5.928 1.00 81.00 174 ALA A N 1
ATOM 1423 C CA . ALA A 1 174 ? -0.368 2.035 4.744 1.00 81.00 174 ALA A CA 1
ATOM 1424 C C . ALA A 1 174 ? 0.457 3.171 4.131 1.00 81.00 174 ALA A C 1
ATOM 1426 O O . ALA A 1 174 ? 1.621 2.985 3.792 1.00 81.00 174 ALA A O 1
ATOM 1427 N N . LEU A 1 175 ? -0.128 4.367 4.056 1.00 77.25 175 LEU A N 1
ATOM 1428 C CA . LEU A 1 175 ? 0.534 5.549 3.528 1.00 77.25 175 LEU A CA 1
ATOM 1429 C C . LEU A 1 175 ? 1.722 6.000 4.381 1.00 77.25 175 LEU A C 1
ATOM 1431 O O . LEU A 1 175 ? 2.766 6.337 3.828 1.00 77.25 175 LEU A O 1
ATOM 1435 N N . LYS A 1 176 ? 1.567 6.002 5.712 1.00 78.88 176 LYS A N 1
ATOM 1436 C CA . LYS A 1 176 ? 2.648 6.329 6.658 1.00 78.88 176 LYS A CA 1
ATOM 1437 C C . LYS A 1 176 ? 3.826 5.372 6.516 1.00 78.88 176 LYS A C 1
ATOM 1439 O O . LYS A 1 176 ? 4.966 5.801 6.624 1.00 78.88 176 LYS A O 1
ATOM 1444 N N . GLU A 1 177 ? 3.535 4.106 6.246 1.00 78.12 177 GLU A N 1
ATOM 1445 C CA . GLU A 1 177 ? 4.535 3.058 6.047 1.00 78.12 177 GLU A CA 1
ATOM 1446 C C . GLU A 1 177 ? 5.140 3.045 4.636 1.00 78.12 177 GLU A C 1
ATOM 1448 O O . GLU A 1 177 ? 6.101 2.321 4.392 1.00 78.12 177 GLU A O 1
ATOM 1453 N N . GLY A 1 178 ? 4.591 3.828 3.701 1.00 68.12 178 GLY A N 1
ATOM 1454 C CA . GLY A 1 178 ? 5.019 3.839 2.302 1.00 68.12 178 GLY A CA 1
ATOM 1455 C C . GLY A 1 178 ? 4.499 2.656 1.480 1.00 68.12 178 GLY A C 1
ATOM 1456 O O . GLY A 1 178 ? 4.961 2.436 0.365 1.00 68.12 178 GLY A O 1
ATOM 1457 N N . TYR A 1 179 ? 3.521 1.904 1.985 1.00 77.81 179 TYR A N 1
ATOM 1458 C CA . TYR A 1 179 ? 2.966 0.760 1.275 1.00 77.81 179 TYR A CA 1
ATOM 1459 C C . TYR A 1 179 ? 2.061 1.178 0.117 1.00 77.81 179 TYR A C 1
ATOM 1461 O O . TYR A 1 179 ? 1.079 1.905 0.276 1.00 77.81 179 TYR A O 1
ATOM 1469 N N . SER A 1 180 ? 2.353 0.613 -1.055 1.00 65.00 180 SER A N 1
ATOM 1470 C CA . SER A 1 180 ? 1.522 0.694 -2.258 1.00 65.00 180 SER A CA 1
ATOM 1471 C C . SER A 1 180 ? 0.164 0.010 -2.075 1.00 65.00 180 SER A C 1
ATOM 1473 O O . SER A 1 180 ? -0.834 0.467 -2.637 1.00 65.00 180 SER A O 1
ATOM 1475 N N . ASN A 1 181 ? 0.155 -1.067 -1.286 1.00 70.19 181 ASN A N 1
ATOM 1476 C CA . ASN A 1 181 ? -0.953 -1.986 -1.099 1.00 70.19 181 ASN A CA 1
ATOM 1477 C C . ASN A 1 181 ? -1.415 -1.989 0.359 1.00 70.19 181 ASN A C 1
ATOM 1479 O O . ASN A 1 181 ? -0.704 -2.422 1.266 1.00 70.19 181 ASN A O 1
ATOM 1483 N N . THR A 1 182 ? -2.653 -1.558 0.584 1.00 84.75 182 THR A N 1
ATOM 1484 C CA . THR A 1 182 ? -3.193 -1.343 1.935 1.00 84.75 182 THR A CA 1
ATOM 1485 C C . THR A 1 182 ? -3.453 -2.647 2.689 1.00 84.75 182 THR A C 1
ATOM 1487 O O . THR A 1 182 ? -3.404 -2.672 3.920 1.00 84.75 182 THR A O 1
ATOM 1490 N N . TYR A 1 183 ? -3.629 -3.762 1.967 1.00 86.94 183 TYR A N 1
ATOM 1491 C CA . TYR A 1 183 ? -3.801 -5.092 2.558 1.00 86.94 183 TYR A CA 1
ATOM 1492 C C . TYR A 1 183 ? -2.577 -5.578 3.356 1.00 86.94 183 TYR A C 1
ATOM 1494 O O . TYR A 1 183 ? -2.710 -6.496 4.166 1.00 86.94 183 TYR A O 1
ATOM 1502 N N . LEU A 1 184 ? -1.399 -4.964 3.170 1.00 86.19 184 LEU A N 1
ATOM 1503 C CA . LEU A 1 184 ? -0.197 -5.266 3.957 1.00 86.19 184 LEU A CA 1
ATOM 1504 C C . LEU A 1 184 ? -0.378 -4.905 5.438 1.00 86.19 184 LEU A C 1
ATOM 1506 O O . LEU A 1 184 ? 0.097 -5.638 6.309 1.00 86.19 184 LEU A O 1
ATOM 1510 N N . ILE A 1 185 ? -1.145 -3.846 5.722 1.00 92.94 185 ILE A N 1
ATOM 1511 C CA . ILE A 1 185 ? -1.559 -3.485 7.082 1.00 92.94 185 ILE A CA 1
ATOM 1512 C C . ILE A 1 185 ? -2.518 -4.556 7.606 1.00 92.94 185 ILE A C 1
ATOM 1514 O O . ILE A 1 185 ? -2.149 -5.353 8.470 1.00 92.94 185 ILE A O 1
ATOM 1518 N N . PHE A 1 186 ? -3.705 -4.664 7.003 1.00 94.69 186 PHE A N 1
ATOM 1519 C CA . PHE A 1 186 ? -4.685 -5.712 7.290 1.00 94.69 186 PHE A CA 1
ATOM 1520 C C . PHE A 1 186 ? -5.456 -6.107 6.018 1.00 94.69 186 PHE A C 1
ATOM 1522 O O . PHE A 1 186 ? -5.930 -5.217 5.297 1.00 94.69 186 PHE A O 1
ATOM 1529 N N . PRO A 1 187 ? -5.623 -7.415 5.731 1.00 92.56 187 PRO A N 1
ATOM 1530 C CA . PRO A 1 187 ? -6.471 -7.868 4.632 1.00 92.56 187 PRO A CA 1
ATOM 1531 C C . PRO A 1 187 ? -7.942 -7.515 4.899 1.00 92.56 187 PRO A C 1
ATOM 1533 O O . PRO A 1 187 ? -8.329 -7.250 6.037 1.00 92.56 187 PRO A O 1
ATOM 1536 N N . ASN A 1 188 ? -8.772 -7.519 3.849 1.00 91.31 188 ASN A N 1
ATOM 1537 C CA . ASN A 1 188 ? -10.196 -7.168 3.968 1.00 91.31 188 ASN A CA 1
ATOM 1538 C C . ASN A 1 188 ? -10.920 -8.027 5.013 1.00 91.31 188 ASN A C 1
ATOM 1540 O O . ASN A 1 188 ? -11.634 -7.468 5.832 1.00 91.31 188 ASN A O 1
ATOM 1544 N N . GLN A 1 189 ? -10.627 -9.332 5.069 1.00 93.50 189 GLN A N 1
ATOM 1545 C CA . GLN A 1 189 ? -11.199 -10.241 6.066 1.00 93.50 189 GLN A CA 1
ATOM 1546 C C . GLN A 1 189 ? -11.003 -9.739 7.502 1.00 93.50 189 GLN A C 1
ATOM 1548 O O . GLN A 1 189 ? -11.939 -9.759 8.292 1.00 93.50 189 GLN A O 1
ATOM 1553 N N . THR A 1 190 ? -9.809 -9.248 7.850 1.00 96.25 190 THR A N 1
ATOM 1554 C CA . THR A 1 190 ? -9.566 -8.719 9.196 1.00 96.25 190 THR A CA 1
ATOM 1555 C C . THR A 1 190 ? -10.372 -7.445 9.442 1.00 96.25 190 THR A C 1
ATOM 1557 O O . THR A 1 190 ? -10.857 -7.251 10.549 1.00 96.25 190 THR A O 1
ATOM 1560 N N . LEU A 1 191 ? -10.549 -6.582 8.434 1.00 95.31 191 LEU A N 1
ATOM 1561 C CA . LEU A 1 191 ? -11.399 -5.394 8.580 1.00 95.31 191 LEU A CA 1
ATOM 1562 C C . LEU A 1 191 ? -12.865 -5.780 8.794 1.00 95.31 191 LEU A C 1
ATOM 1564 O O . LEU A 1 191 ? -13.517 -5.223 9.673 1.00 95.31 191 LEU A O 1
ATOM 1568 N N . ASP A 1 192 ? -13.359 -6.759 8.040 1.00 88.62 192 ASP A N 1
ATOM 1569 C CA . ASP A 1 192 ? -14.721 -7.276 8.179 1.00 88.62 192 ASP A CA 1
ATOM 1570 C C . ASP A 1 192 ? -14.918 -7.914 9.569 1.00 88.62 192 ASP A C 1
ATOM 1572 O O . ASP A 1 192 ? -15.954 -7.728 10.215 1.00 88.62 192 ASP A O 1
ATOM 1576 N N . GLU A 1 193 ? -13.892 -8.585 10.103 1.00 93.94 193 GLU A N 1
ATOM 1577 C CA . GLU A 1 193 ? -13.880 -9.062 11.488 1.00 93.94 193 GLU A CA 1
ATOM 1578 C C . GLU A 1 193 ? -13.855 -7.923 12.522 1.00 93.94 193 GLU A C 1
ATOM 1580 O O . GLU A 1 193 ? -14.561 -8.008 13.525 1.00 93.94 193 GLU A O 1
ATOM 1585 N N . MET A 1 194 ? -13.116 -6.831 12.289 1.00 93.50 194 MET A N 1
ATOM 1586 C CA . MET A 1 194 ? -13.144 -5.653 13.173 1.00 93.50 194 MET A CA 1
ATOM 1587 C C . MET A 1 194 ? -14.533 -5.010 13.205 1.00 93.50 194 MET A C 1
ATOM 1589 O O . MET A 1 194 ? -14.978 -4.564 14.260 1.00 93.50 194 MET A O 1
ATOM 1593 N N . ILE A 1 195 ? -15.215 -4.958 12.059 1.00 89.94 195 ILE A N 1
ATOM 1594 C CA . ILE A 1 195 ? -16.551 -4.363 11.939 1.00 89.94 195 ILE A CA 1
ATOM 1595 C C . ILE A 1 195 ? -17.605 -5.255 12.593 1.00 89.94 195 ILE A C 1
ATOM 1597 O O . ILE A 1 195 ? -18.495 -4.746 13.266 1.00 89.94 195 ILE A O 1
ATOM 1601 N N . SER A 1 196 ? -17.507 -6.572 12.409 1.00 84.88 196 SER A N 1
ATOM 1602 C CA . SER A 1 196 ? -18.486 -7.524 12.944 1.00 84.88 196 SER A CA 1
ATOM 1603 C C . SER A 1 196 ? -18.314 -7.788 14.439 1.00 84.88 196 SER A C 1
ATOM 1605 O O . SER A 1 196 ? -19.308 -7.833 15.159 1.00 84.88 196 SER A O 1
ATOM 1607 N N . LYS A 1 197 ? -17.074 -7.952 14.921 1.00 87.31 197 LYS A N 1
ATOM 1608 C CA . LYS A 1 197 ? -16.782 -8.259 16.334 1.00 87.31 197 LYS A CA 1
ATOM 1609 C C . LYS A 1 197 ? -16.579 -7.015 17.198 1.00 87.31 197 LYS A C 1
ATOM 1611 O O . LYS A 1 197 ? -16.635 -7.131 18.417 1.00 87.31 197 LYS A O 1
ATOM 1616 N N . THR A 1 198 ? -16.310 -5.857 16.587 1.00 87.75 198 THR A N 1
ATOM 1617 C CA . THR A 1 198 ? -16.111 -4.562 17.265 1.00 87.75 198 THR A CA 1
ATOM 1618 C C . THR A 1 198 ? -15.215 -4.661 18.510 1.00 87.75 198 THR A C 1
ATOM 1620 O O . THR A 1 198 ? -15.676 -4.353 19.610 1.00 87.75 198 THR A O 1
ATOM 1623 N N . PRO A 1 199 ? -13.955 -5.120 18.381 1.00 90.50 199 PRO A N 1
ATOM 1624 C CA . PRO A 1 199 ? -13.071 -5.297 19.530 1.00 90.50 199 PRO A CA 1
ATOM 1625 C C . PRO A 1 199 ? -12.817 -3.963 20.239 1.00 90.50 199 PRO A C 1
ATOM 1627 O O . PRO A 1 199 ? -12.486 -2.958 19.607 1.00 90.50 199 PRO A O 1
ATOM 1630 N N . THR A 1 200 ? -12.932 -3.976 21.562 1.00 85.12 200 THR A N 1
ATOM 1631 C CA . THR A 1 200 ? -12.728 -2.809 22.433 1.00 85.12 200 THR A CA 1
ATOM 1632 C C . THR A 1 200 ? -11.470 -2.928 23.290 1.00 85.12 200 THR A C 1
ATOM 1634 O O . THR A 1 200 ? -10.959 -1.906 23.762 1.00 85.12 200 THR A O 1
ATOM 1637 N N . THR A 1 201 ? -10.934 -4.146 23.446 1.00 86.88 201 THR A N 1
ATOM 1638 C CA . THR A 1 201 ? -9.690 -4.422 24.175 1.00 86.88 201 THR A CA 1
ATOM 1639 C C . THR A 1 201 ? -8.595 -4.988 23.274 1.00 86.88 201 THR A C 1
ATOM 1641 O O . THR A 1 201 ? -8.837 -5.484 22.170 1.00 86.88 201 THR A O 1
ATOM 1644 N N . THR A 1 202 ? -7.358 -4.923 23.763 1.00 91.25 202 THR A N 1
ATOM 1645 C CA . THR A 1 202 ? -6.179 -5.482 23.092 1.00 91.25 202 THR A CA 1
ATOM 1646 C C . THR A 1 202 ? -6.307 -6.992 22.887 1.00 91.25 202 THR A C 1
ATOM 1648 O O . THR A 1 202 ? -5.921 -7.505 21.838 1.00 91.25 202 THR A O 1
ATOM 1651 N N . GLU A 1 203 ? -6.883 -7.702 23.855 1.00 89.25 203 GLU A N 1
ATOM 1652 C CA . GLU A 1 203 ? -7.073 -9.153 23.820 1.00 89.25 203 GLU A CA 1
ATOM 1653 C C . GLU A 1 203 ? -8.075 -9.535 22.725 1.00 89.25 203 GLU A C 1
ATOM 1655 O O . GLU A 1 203 ? -7.764 -10.372 21.874 1.00 89.25 203 GLU A O 1
ATOM 1660 N N . GLU A 1 204 ? -9.229 -8.857 22.682 1.00 88.50 204 GLU A N 1
ATOM 1661 C CA . GLU A 1 204 ? -10.243 -9.038 21.636 1.00 88.50 204 GLU A CA 1
ATOM 1662 C C . GLU A 1 204 ? -9.651 -8.758 20.249 1.00 88.50 204 GLU A C 1
ATOM 1664 O O . GLU A 1 204 ? -9.848 -9.540 19.318 1.00 88.50 204 GLU A O 1
ATOM 1669 N N . PHE A 1 205 ? -8.855 -7.693 20.118 1.00 93.88 205 PHE A N 1
ATOM 1670 C CA . PHE A 1 205 ? -8.197 -7.340 18.860 1.00 93.88 205 PHE A CA 1
ATOM 1671 C C . PHE A 1 205 ? -7.155 -8.380 18.426 1.00 93.88 205 PHE A C 1
ATOM 1673 O O . PHE A 1 205 ? -7.038 -8.677 17.239 1.00 93.88 205 PHE A O 1
ATOM 1680 N N . SER A 1 206 ? -6.412 -8.967 19.371 1.00 94.88 206 SER A N 1
ATOM 1681 C CA . SER A 1 206 ? -5.415 -10.005 19.073 1.00 94.88 206 SER A CA 1
ATOM 1682 C C . SER A 1 206 ? -6.032 -11.329 18.612 1.00 94.88 206 SER A C 1
ATOM 1684 O O . SER A 1 206 ? -5.379 -12.097 17.913 1.00 94.88 206 SER A O 1
ATOM 1686 N N . SER A 1 207 ? -7.296 -11.583 18.967 1.00 93.31 207 SER A N 1
ATOM 1687 C CA . SER A 1 207 ? -8.034 -12.782 18.549 1.00 93.31 207 SER A CA 1
ATOM 1688 C C . SER A 1 207 ? -8.515 -12.747 17.091 1.00 93.31 207 SER A C 1
ATOM 1690 O O . SER A 1 207 ? -9.011 -13.752 16.579 1.00 93.31 207 SER A O 1
ATOM 1692 N N . LEU A 1 208 ? -8.403 -11.596 16.419 1.00 94.19 208 LEU A N 1
ATOM 1693 C CA . LEU A 1 208 ? -8.836 -11.435 15.034 1.00 94.19 208 LEU A CA 1
ATOM 1694 C C . LEU A 1 208 ? -7.890 -12.140 14.055 1.00 94.19 208 LEU A C 1
ATOM 1696 O O . LEU A 1 208 ? -6.668 -12.168 14.236 1.00 94.19 208 LEU A O 1
ATOM 1700 N N . PHE A 1 209 ? -8.447 -12.645 12.953 1.00 90.81 209 PHE A N 1
ATOM 1701 C CA . PHE A 1 209 ? -7.655 -13.303 11.918 1.00 90.81 209 PHE A CA 1
ATOM 1702 C C . PHE A 1 209 ? -6.549 -12.389 11.364 1.00 90.81 209 PHE A C 1
ATOM 1704 O O . PHE A 1 209 ? -6.797 -11.256 10.948 1.00 90.81 209 PHE A O 1
ATOM 1711 N N . GLY A 1 210 ? -5.312 -12.894 11.318 1.00 86.94 210 GLY A N 1
ATOM 1712 C CA . GLY A 1 210 ? -4.168 -12.181 10.740 1.00 86.94 210 GLY A CA 1
ATOM 1713 C C . GLY A 1 210 ? -3.567 -11.078 11.622 1.00 86.94 210 GLY A C 1
ATOM 1714 O O . GLY A 1 210 ? -2.673 -10.360 11.159 1.00 86.94 210 GLY A O 1
ATOM 1715 N N . VAL A 1 211 ? -4.005 -10.942 12.880 1.00 93.38 211 VAL A N 1
ATOM 1716 C CA . VAL A 1 211 ? -3.447 -9.985 13.848 1.00 93.38 211 VAL A CA 1
ATOM 1717 C C . VAL A 1 211 ? -2.373 -10.655 14.711 1.00 93.38 211 VAL A C 1
ATOM 1719 O O . VAL A 1 211 ? -2.612 -11.108 15.823 1.00 93.38 211 VAL A O 1
ATOM 1722 N N . GLY A 1 212 ? -1.146 -10.711 14.190 1.00 92.00 212 GLY A N 1
ATOM 1723 C CA . GLY A 1 212 ? 0.024 -11.134 14.970 1.00 92.00 212 GLY A CA 1
ATOM 1724 C C . GLY A 1 212 ? 0.517 -10.053 15.941 1.00 92.00 212 GLY A C 1
ATOM 1725 O O . GLY A 1 212 ? 0.192 -8.873 15.793 1.00 92.00 212 GLY A O 1
ATOM 1726 N N . SER A 1 213 ? 1.383 -10.433 16.884 1.00 90.94 213 SER A N 1
ATOM 1727 C CA . SER A 1 213 ? 1.935 -9.542 17.924 1.00 90.94 213 SER A CA 1
ATOM 1728 C C . SER A 1 213 ? 2.570 -8.256 17.376 1.00 90.94 213 SER A C 1
ATOM 1730 O O . SER A 1 213 ? 2.366 -7.180 17.936 1.00 90.94 213 SER A O 1
ATOM 1732 N N . GLN A 1 214 ? 3.278 -8.332 16.243 1.00 92.44 214 GLN A N 1
ATOM 1733 C CA . GLN A 1 214 ? 3.866 -7.155 15.589 1.00 92.44 214 GLN A CA 1
ATOM 1734 C C . GLN A 1 214 ? 2.799 -6.177 15.080 1.00 92.44 214 GLN A C 1
ATOM 1736 O O . GLN A 1 214 ? 2.883 -4.979 15.344 1.00 92.44 214 GLN A O 1
ATOM 1741 N N . LYS A 1 215 ? 1.772 -6.678 14.379 1.00 93.56 215 LYS A N 1
ATOM 1742 C CA . LYS A 1 215 ? 0.678 -5.846 13.855 1.00 93.56 215 LYS A CA 1
ATOM 1743 C C . LYS A 1 215 ? -0.174 -5.267 14.978 1.00 93.56 215 LYS A C 1
ATOM 1745 O O . LYS A 1 215 ? -0.579 -4.111 14.893 1.00 93.56 215 LYS A O 1
ATOM 1750 N N . LEU A 1 216 ? -0.408 -6.051 16.030 1.00 94.25 216 LEU A N 1
ATOM 1751 C CA . LEU A 1 216 ? -1.104 -5.611 17.233 1.00 94.25 216 LEU A CA 1
ATOM 1752 C C . LEU A 1 216 ? -0.377 -4.435 17.888 1.00 94.25 216 LEU A C 1
ATOM 1754 O O . LEU A 1 216 ? -0.985 -3.393 18.096 1.00 94.25 216 LEU A O 1
ATOM 1758 N N . SER A 1 217 ? 0.923 -4.588 18.152 1.00 93.44 217 SER A N 1
ATOM 1759 C CA . SER A 1 217 ? 1.742 -3.544 18.775 1.00 93.44 217 SER A CA 1
ATOM 1760 C C . SER A 1 217 ? 1.787 -2.269 17.927 1.00 93.44 217 SER A C 1
ATOM 1762 O O . SER A 1 217 ? 1.635 -1.163 18.441 1.00 93.44 217 SER A O 1
ATOM 1764 N N . LYS A 1 218 ? 1.934 -2.423 16.606 1.00 93.19 218 LYS A N 1
ATOM 1765 C CA . LYS A 1 218 ? 2.142 -1.302 15.688 1.00 93.19 218 LYS A CA 1
ATOM 1766 C C . LYS A 1 218 ? 0.860 -0.558 15.310 1.00 93.19 218 LYS A C 1
ATOM 1768 O O . LYS A 1 218 ? 0.837 0.667 15.338 1.00 93.19 218 LYS A O 1
ATOM 1773 N N . TYR A 1 219 ? -0.201 -1.282 14.957 1.00 95.88 219 TYR A N 1
ATOM 1774 C CA . TYR A 1 219 ? -1.424 -0.697 14.393 1.00 95.88 219 TYR A CA 1
ATOM 1775 C C . TYR A 1 219 ? -2.619 -0.768 15.349 1.00 95.88 219 TYR A C 1
ATOM 1777 O O . TYR A 1 219 ? -3.488 0.103 15.304 1.00 95.88 219 TYR A O 1
ATOM 1785 N N . GLY A 1 220 ? -2.661 -1.764 16.242 1.00 94.75 220 GLY A N 1
ATOM 1786 C CA . GLY A 1 220 ? -3.780 -2.010 17.161 1.00 94.75 220 GLY A CA 1
ATOM 1787 C C . GLY A 1 220 ? -4.281 -0.765 17.907 1.00 94.75 220 GLY A C 1
ATOM 1788 O O . GLY A 1 220 ? -5.483 -0.494 17.849 1.00 94.75 220 GLY A O 1
ATOM 1789 N N . PRO A 1 221 ? -3.405 0.059 18.524 1.00 94.62 221 PRO A N 1
ATOM 1790 C CA . PRO A 1 221 ? -3.832 1.251 19.257 1.00 94.62 221 PRO A CA 1
ATOM 1791 C C . PRO A 1 221 ? -4.650 2.251 18.426 1.00 94.62 221 PRO A C 1
ATOM 1793 O O . PRO A 1 221 ? -5.608 2.836 18.935 1.00 94.62 221 PRO A O 1
ATOM 1796 N N . VAL A 1 222 ? -4.305 2.449 17.148 1.00 94.81 222 VAL A N 1
ATOM 1797 C CA . VAL A 1 222 ? -4.995 3.412 16.271 1.00 94.81 222 VAL A CA 1
ATOM 1798 C C . VAL A 1 222 ? -6.397 2.913 15.916 1.00 94.81 222 VAL A C 1
ATOM 1800 O O . VAL A 1 222 ? -7.358 3.682 15.993 1.00 94.81 222 VAL A O 1
ATOM 1803 N N . PHE A 1 223 ? -6.530 1.624 15.590 1.00 94.56 223 PHE A N 1
ATOM 1804 C CA . PHE A 1 223 ? -7.818 1.009 15.261 1.00 94.56 223 PHE A CA 1
ATOM 1805 C C . PHE A 1 223 ? -8.740 0.930 16.485 1.00 94.56 223 PHE A C 1
ATOM 1807 O O . PHE A 1 223 ? -9.879 1.386 16.411 1.00 94.56 223 PHE A O 1
ATOM 1814 N N . LEU A 1 224 ? -8.242 0.456 17.633 1.00 92.75 224 LEU A N 1
ATOM 1815 C CA . LEU A 1 224 ? -9.012 0.380 18.883 1.00 92.75 224 LEU A CA 1
ATOM 1816 C C . LEU A 1 224 ? -9.546 1.748 19.316 1.00 92.75 224 LEU A C 1
ATOM 1818 O O . LEU A 1 224 ? -10.718 1.890 19.668 1.00 92.75 224 LEU A O 1
ATOM 1822 N N . LYS A 1 225 ? -8.710 2.789 19.232 1.00 90.56 225 LYS A N 1
ATOM 1823 C CA . LYS A 1 225 ? -9.124 4.162 19.538 1.00 90.56 225 LYS A CA 1
ATOM 1824 C C . LYS A 1 225 ? -10.279 4.622 18.648 1.00 90.56 225 LYS A C 1
ATOM 1826 O O . LYS A 1 225 ? -11.188 5.297 19.129 1.00 90.56 225 LYS A O 1
ATOM 1831 N N . ALA A 1 226 ? -10.244 4.285 17.363 1.00 90.44 226 ALA A N 1
ATOM 1832 C CA . ALA A 1 226 ? -11.279 4.679 16.418 1.00 90.44 226 ALA A CA 1
ATOM 1833 C C . ALA A 1 226 ? -12.590 3.910 16.611 1.00 90.44 226 ALA A C 1
ATOM 1835 O O . ALA A 1 226 ? -13.649 4.536 16.592 1.00 90.44 226 ALA A O 1
ATOM 1836 N N . ILE A 1 227 ? -12.514 2.599 16.865 1.00 88.81 227 ILE A N 1
ATOM 1837 C CA . ILE A 1 227 ? -13.674 1.755 17.187 1.00 88.81 227 ILE A CA 1
ATOM 1838 C C . ILE A 1 227 ? -14.372 2.302 18.436 1.00 88.81 227 ILE A C 1
ATOM 1840 O O . ILE A 1 227 ? -15.554 2.642 18.388 1.00 88.81 227 ILE A O 1
ATOM 1844 N N . ASN A 1 228 ? -13.618 2.510 19.519 1.00 85.75 228 ASN A N 1
ATOM 1845 C CA . ASN A 1 228 ? -14.153 3.040 20.775 1.00 85.75 228 ASN A CA 1
ATOM 1846 C C . ASN A 1 228 ? -14.767 4.441 20.604 1.00 85.75 228 ASN A C 1
ATOM 1848 O O . ASN A 1 228 ? -15.800 4.751 21.195 1.00 85.75 228 ASN A O 1
ATOM 1852 N N . LYS A 1 229 ? -14.170 5.291 19.758 1.00 85.19 229 LYS A N 1
ATOM 1853 C CA . LYS A 1 229 ? -14.704 6.627 19.461 1.00 85.19 229 LYS A CA 1
ATOM 1854 C C . LYS A 1 229 ? -16.001 6.578 18.648 1.00 85.19 229 LYS A C 1
ATOM 1856 O O . LYS A 1 229 ? -16.879 7.398 18.897 1.00 85.19 229 LYS A O 1
ATOM 1861 N N . HIS A 1 230 ? -16.116 5.666 17.681 1.00 81.75 230 HIS A N 1
ATOM 1862 C CA . HIS A 1 230 ? -17.274 5.584 16.785 1.00 81.75 230 HIS A CA 1
ATOM 1863 C C . HIS A 1 230 ? -18.565 5.219 17.530 1.00 81.75 230 HIS A C 1
ATOM 1865 O O . HIS A 1 230 ? -19.634 5.737 17.224 1.00 81.75 230 HIS A O 1
ATOM 1871 N N . PHE A 1 231 ? -18.459 4.361 18.542 1.00 70.56 231 PHE A N 1
ATOM 1872 C CA . PHE A 1 231 ? -19.610 3.854 19.282 1.00 70.56 231 PHE A CA 1
ATOM 1873 C C . PHE A 1 231 ? -19.994 4.694 20.516 1.00 70.56 231 PHE A C 1
ATOM 1875 O O . PHE A 1 231 ? -21.107 4.548 21.027 1.00 70.56 231 PHE A O 1
ATOM 1882 N N . GLY A 1 232 ? -19.134 5.620 20.950 1.00 62.78 232 GLY A N 1
ATOM 1883 C CA . GLY A 1 232 ? -19.351 6.444 22.142 1.00 62.78 232 GLY A CA 1
ATOM 1884 C C . GLY A 1 232 ? -19.250 5.651 23.454 1.00 62.78 232 GLY A C 1
ATOM 1885 O O . GLY A 1 232 ? -18.935 4.463 23.468 1.00 62.78 232 GLY A O 1
ATOM 1886 N N . ASN A 1 233 ? -19.522 6.315 24.579 1.00 61.78 233 ASN A N 1
ATOM 1887 C CA . ASN A 1 233 ? -19.642 5.646 25.879 1.00 61.78 233 ASN A CA 1
ATOM 1888 C C . ASN A 1 233 ? -21.030 4.991 25.980 1.00 61.78 233 ASN A C 1
ATOM 1890 O O . ASN A 1 233 ? -22.022 5.681 25.745 1.00 61.78 233 ASN A O 1
ATOM 1894 N N . GLN A 1 234 ? -21.118 3.715 26.370 1.00 68.06 234 GLN A N 1
ATOM 1895 C CA . GLN A 1 234 ? -22.379 3.138 26.855 1.00 68.06 234 GLN A CA 1
ATOM 1896 C C . GLN A 1 234 ? -22.392 3.165 28.389 1.00 68.06 234 GLN A C 1
ATOM 1898 O O . GLN A 1 234 ? -21.345 3.259 29.032 1.00 68.06 234 GLN A O 1
ATOM 1903 N N . THR A 1 235 ? -23.571 3.105 28.992 1.00 77.44 235 THR A N 1
ATOM 1904 C CA . THR A 1 235 ? -23.721 2.890 30.435 1.00 77.44 235 THR A CA 1
ATOM 1905 C C . THR A 1 235 ? -24.095 1.440 30.682 1.00 77.44 235 THR A C 1
ATOM 1907 O O . THR A 1 235 ? -24.822 0.856 29.890 1.00 77.44 235 THR A O 1
ATOM 1910 N N . CYS A 1 236 ? -23.592 0.864 31.768 1.00 75.88 236 CYS A N 1
ATOM 1911 C CA . CYS A 1 236 ? -24.022 -0.442 32.241 1.00 75.88 236 CYS A CA 1
ATOM 1912 C C . CYS A 1 236 ? -25.530 -0.427 32.498 1.00 75.88 236 CYS A C 1
ATOM 1914 O O . CYS A 1 236 ? -25.998 0.415 33.267 1.00 75.88 236 CYS A O 1
ATOM 1916 N N . ASP A 1 237 ? -26.257 -1.388 31.931 1.00 81.44 237 ASP A N 1
ATOM 1917 C CA . ASP A 1 237 ? -27.713 -1.504 32.097 1.00 81.44 237 ASP A CA 1
ATOM 1918 C C . ASP A 1 237 ? -28.129 -1.748 33.555 1.00 81.44 237 ASP A C 1
ATOM 1920 O O . ASP A 1 237 ? -29.268 -1.491 33.931 1.00 81.44 237 ASP A O 1
ATOM 1924 N N . TYR A 1 238 ? -27.210 -2.244 34.390 1.00 82.56 238 TYR A N 1
ATOM 1925 C CA . TYR A 1 238 ? -27.484 -2.564 35.790 1.00 82.56 238 TYR A CA 1
ATOM 1926 C C . TYR A 1 238 ? -27.107 -1.438 36.760 1.00 82.56 238 TYR A C 1
ATOM 1928 O O . TYR A 1 238 ? -27.887 -1.093 37.641 1.00 82.56 238 TYR A O 1
ATOM 1936 N N . CYS A 1 239 ? -25.907 -0.864 36.629 1.00 86.12 239 CYS A N 1
ATOM 1937 C CA . CYS A 1 239 ? -25.369 0.091 37.610 1.00 86.12 239 CYS A CA 1
ATOM 1938 C C . CYS A 1 239 ? -25.107 1.495 37.051 1.00 86.12 239 CYS A C 1
ATOM 1940 O O . CYS A 1 239 ? -24.625 2.360 37.776 1.00 86.12 239 CYS A O 1
ATOM 1942 N N . GLY A 1 240 ? -25.349 1.732 35.758 1.00 80.00 240 GLY A N 1
ATOM 1943 C CA . GLY A 1 240 ? -25.133 3.035 35.123 1.00 80.00 240 GLY A CA 1
ATOM 1944 C C . GLY A 1 240 ? -23.665 3.442 34.940 1.00 80.00 240 GLY A C 1
ATOM 1945 O O . GLY A 1 240 ? -23.390 4.497 34.369 1.00 80.00 240 GLY A O 1
ATOM 1946 N N . THR A 1 241 ? -22.698 2.625 35.376 1.00 81.94 241 THR A N 1
ATOM 1947 C CA . THR A 1 241 ? -21.266 2.891 35.173 1.00 81.94 241 THR A CA 1
ATOM 1948 C C . THR A 1 241 ? -20.959 3.019 33.684 1.00 81.94 241 THR A C 1
ATOM 1950 O O . THR A 1 241 ? -21.419 2.205 32.886 1.00 81.94 241 THR A O 1
ATOM 1953 N N . LYS A 1 242 ? -20.161 4.020 33.294 1.00 76.06 242 LYS A N 1
ATOM 1954 C CA . LYS A 1 242 ? -19.672 4.140 31.913 1.00 76.06 242 LYS A CA 1
ATOM 1955 C C . LYS A 1 242 ? -18.813 2.923 31.580 1.00 76.06 242 LYS A C 1
ATOM 1957 O O . LYS A 1 242 ? -17.809 2.684 32.244 1.00 76.06 242 LYS A O 1
ATOM 1962 N N . ILE A 1 243 ? -19.200 2.181 30.554 1.00 69.50 243 ILE A N 1
ATOM 1963 C CA . ILE A 1 243 ? -18.468 1.019 30.053 1.00 69.50 243 ILE A CA 1
ATOM 1964 C C . ILE A 1 243 ? -18.184 1.200 28.554 1.00 69.50 243 ILE A C 1
ATOM 1966 O O . ILE A 1 243 ? -18.907 1.939 27.873 1.00 69.50 243 ILE A O 1
ATOM 1970 N N . PRO A 1 244 ? -17.131 0.559 28.015 1.00 61.00 244 PRO A N 1
ATOM 1971 C CA . PRO A 1 244 ? -16.928 0.478 26.571 1.00 61.00 244 PRO A CA 1
ATOM 1972 C C . PRO A 1 244 ? -18.179 -0.092 25.903 1.00 61.00 244 PRO A C 1
ATOM 1974 O O . PRO A 1 244 ? -18.792 -1.016 26.446 1.00 61.00 244 PRO A O 1
ATOM 1977 N N . LYS A 1 245 ? -18.586 0.470 24.758 1.00 61.25 245 LYS A N 1
ATOM 1978 C CA . LYS A 1 245 ? -19.794 0.021 24.065 1.00 61.25 245 LYS A CA 1
ATOM 1979 C C . LYS A 1 245 ? -19.598 -1.368 23.461 1.00 61.25 245 LYS A C 1
ATOM 1981 O O . LYS A 1 245 ? -18.949 -1.504 22.434 1.00 61.25 245 LYS A O 1
ATOM 1986 N N . ASN A 1 246 ? -20.178 -2.376 24.108 1.00 60.75 246 ASN A N 1
ATOM 1987 C CA . ASN A 1 246 ? -20.241 -3.763 23.662 1.00 60.75 246 ASN A CA 1
ATOM 1988 C C . ASN A 1 246 ? -21.725 -4.174 23.554 1.00 60.75 246 ASN A C 1
ATOM 1990 O O . ASN A 1 246 ? -22.345 -4.449 24.586 1.00 60.75 246 ASN A O 1
ATOM 1994 N N . PRO A 1 247 ? -22.302 -4.213 22.335 1.00 58.09 247 PRO A N 1
ATOM 1995 C CA . PRO A 1 247 ? -23.707 -4.572 22.115 1.00 58.09 247 PRO A CA 1
ATOM 1996 C C . PRO A 1 247 ? -24.064 -5.975 22.617 1.00 58.09 247 PRO A C 1
ATOM 1998 O O . PRO A 1 247 ? -25.199 -6.223 23.010 1.00 58.09 247 PRO A O 1
ATOM 2001 N N . SER A 1 248 ? -23.087 -6.883 22.637 1.00 57.09 248 SER A N 1
ATOM 2002 C CA . SER A 1 248 ? -23.250 -8.258 23.114 1.00 57.09 248 SER A CA 1
ATOM 2003 C C . SER A 1 248 ? -23.124 -8.374 24.637 1.00 57.09 248 SER A C 1
ATOM 2005 O O . SER A 1 248 ? -23.410 -9.431 25.198 1.00 57.09 248 SER A O 1
ATOM 2007 N N . ARG A 1 249 ? -22.674 -7.314 25.328 1.00 62.34 249 ARG A N 1
ATOM 2008 C CA . ARG A 1 249 ? -22.433 -7.312 26.776 1.00 62.34 249 ARG A CA 1
ATOM 2009 C C . ARG A 1 249 ? -22.626 -5.910 27.375 1.00 62.34 249 ARG A C 1
ATOM 2011 O O . ARG A 1 249 ? -21.646 -5.225 27.673 1.00 62.34 249 ARG A O 1
ATOM 2018 N N . PRO A 1 250 ? -23.876 -5.485 27.624 1.00 68.25 250 PRO A N 1
ATOM 2019 C CA . PRO A 1 250 ? -24.178 -4.154 28.153 1.00 68.25 250 PRO A CA 1
ATOM 2020 C C . PRO A 1 250 ? -23.980 -4.042 29.681 1.00 68.25 250 PRO A C 1
ATOM 2022 O O . PRO A 1 250 ? -24.541 -3.166 30.333 1.00 68.25 250 PRO A O 1
ATOM 2025 N N . LEU A 1 251 ? -23.177 -4.927 30.285 1.00 73.44 251 LEU A N 1
ATOM 2026 C CA . LEU A 1 251 ? -22.894 -4.954 31.724 1.00 73.44 251 LEU A CA 1
ATOM 2027 C C . LEU A 1 251 ? -21.425 -4.615 31.993 1.00 73.44 251 LEU A C 1
ATOM 2029 O O . LEU A 1 251 ? -20.541 -5.038 31.247 1.00 73.44 251 LEU A O 1
ATOM 2033 N N . CYS A 1 252 ? -21.147 -3.897 33.085 1.00 76.88 252 CYS A N 1
ATOM 2034 C CA . CYS A 1 252 ? -19.778 -3.729 33.575 1.00 76.88 252 CYS A CA 1
ATOM 2035 C C . CYS A 1 252 ? -19.209 -5.056 34.098 1.00 76.88 252 CYS A C 1
ATOM 2037 O O . CYS A 1 252 ? -19.945 -6.017 34.336 1.00 76.88 252 CYS A O 1
ATOM 2039 N N . LEU A 1 253 ? -17.886 -5.109 34.280 1.00 73.62 253 LEU A N 1
ATOM 2040 C CA . LEU A 1 253 ? -17.202 -6.329 34.707 1.00 73.62 253 LEU A CA 1
ATOM 2041 C C . LEU A 1 253 ? -17.721 -6.841 36.061 1.00 73.62 253 LEU A C 1
ATOM 2043 O O . LEU A 1 253 ? -17.898 -8.048 36.214 1.00 73.62 253 LEU A O 1
ATOM 2047 N N . ASP A 1 254 ? -18.017 -5.935 36.993 1.00 80.19 254 ASP A N 1
ATOM 2048 C CA . ASP A 1 254 ? -18.529 -6.276 38.324 1.00 80.19 254 ASP A CA 1
ATOM 2049 C C . ASP A 1 254 ? -19.957 -6.832 38.246 1.00 80.19 254 ASP A C 1
ATOM 2051 O O . ASP A 1 254 ? -20.217 -7.926 38.740 1.00 80.19 254 ASP A O 1
ATOM 2055 N N . CYS A 1 255 ? -20.858 -6.149 37.528 1.00 81.12 255 CYS A N 1
ATOM 2056 C CA . CYS A 1 255 ? -22.246 -6.589 37.334 1.00 81.12 255 CYS A CA 1
ATOM 2057 C C . CYS A 1 255 ? -22.377 -7.872 36.509 1.00 81.12 255 CYS A C 1
ATOM 2059 O O . CYS A 1 255 ? -23.370 -8.586 36.623 1.00 81.12 255 CYS A O 1
ATOM 2061 N N . TYR A 1 256 ? -21.404 -8.162 35.644 1.00 78.19 256 TYR A N 1
ATOM 2062 C CA . TYR A 1 256 ? -21.357 -9.432 34.933 1.00 78.19 256 TYR A CA 1
ATOM 2063 C C . TYR A 1 256 ? -20.920 -10.580 35.847 1.00 78.19 256 TYR A C 1
ATOM 2065 O O . TYR A 1 256 ? -21.459 -11.669 35.731 1.00 78.19 256 TYR A O 1
ATOM 2073 N N . LYS A 1 257 ? -19.937 -10.355 36.731 1.00 72.62 257 LYS A N 1
ATOM 2074 C CA . LYS A 1 257 ? -19.426 -11.378 37.663 1.00 72.62 257 LYS A CA 1
ATOM 2075 C C . LYS A 1 257 ? -20.370 -11.664 38.832 1.00 72.62 257 LYS A C 1
ATOM 2077 O O . LYS A 1 257 ? -20.209 -12.681 39.494 1.00 72.62 257 LYS A O 1
ATOM 2082 N N . SER A 1 258 ? -21.299 -10.754 39.112 1.00 71.56 258 SER A N 1
ATOM 2083 C CA . SER A 1 258 ? -22.328 -10.919 40.141 1.00 71.56 258 SER A CA 1
ATOM 2084 C C . SER A 1 258 ? -23.578 -11.668 39.658 1.00 71.56 258 SER A C 1
ATOM 2086 O O . SER A 1 258 ? -24.503 -11.836 40.449 1.00 71.56 258 SER A O 1
ATOM 2088 N N . LYS A 1 259 ? -23.645 -12.039 38.373 1.00 56.91 259 LYS A N 1
ATOM 2089 C CA . LYS A 1 259 ? -24.667 -12.929 37.805 1.00 56.91 259 LYS A CA 1
ATOM 2090 C C . LYS A 1 259 ? -24.140 -14.355 37.752 1.00 56.91 259 LYS A C 1
ATOM 2092 O O . LYS A 1 259 ? -24.970 -15.261 37.966 1.00 56.91 259 LYS A O 1
#